Protein AF-0000000078822255 (afdb_homodimer)

Organism: Methylobacillus flagellatus (strain ATCC 51484 / DSM 6875 / VKM B-1610 / KT) (NCBI:txid265072)

Secondary structure (DSSP, 8-state):
---EEEEEEEEEE-PPPPEE-TT--EEEEEEEEEEEEEEETTEEEEEEEEEEEEEETHHHHHHTTSPTT-EEEEEEEEEESSTT---EEEEEEEEEE--/---EEEEEEEEEE-PPPPEE-TT--EEEEEEEEEEEEEEETTEEEEEEEEEEEEEETHHHHHHTTSPTT-EEEEEEEEEEEETTEEEEEEEEEEEEE--

pLDDT: mean 95.63, std 6.07, range [54.19, 98.81]

Solvent-accessible surface area (backbone atoms only — not comparable to full-atom values): 10411 Å² total; per-residue (Å²): 132,75,46,52,40,36,37,37,34,27,31,34,35,72,69,49,75,80,44,61,46,99,89,64,44,35,36,25,39,31,31,34,42,27,69,40,78,43,79,54,72,89,36,82,38,84,37,48,35,66,43,42,30,35,24,43,34,73,52,14,58,54,53,72,71,54,59,74,69,38,41,32,39,36,32,27,32,72,24,36,68,39,96,90,39,78,47,66,26,37,40,50,75,42,79,39,80,56,131,133,73,45,53,39,36,36,38,36,27,30,35,34,73,71,50,76,79,43,60,46,98,90,64,45,36,37,24,41,30,31,34,43,29,70,40,78,44,78,55,73,89,36,83,38,86,37,50,35,66,43,42,31,35,23,41,33,72,54,15,59,55,53,73,72,54,59,73,68,39,42,32,38,35,31,27,30,73,24,36,68,40,96,91,40,80,46,66,28,36,39,50,74,42,77,40,80,54,130

InterPro domains:
  IPR000424 Primosome PriB/single-strand DNA-binding [PS50935] (3-99)
  IPR012340 Nucleic acid-binding, OB-fold [G3DSA:2.40.50.140] (3-99)
  IPR012340 Nucleic acid-binding, OB-fold [SSF50249] (2-97)
  IPR023646 Primosomal replication protein PriB [MF_00720] (3-98)
  IPR023646 Primosomal replication protein PriB [PF22657] (4-93)
  IPR023646 Primosomal replication protein PriB [PIRSF003135] (3-98)
  IPR023646 Primosomal replication protein PriB [TIGR04418] (4-98)

Sequence (198 aa):
MSLNRLELDGEFTQLAELRYTPAGIPVSSFVLKHVSEQVEAGMKRKVECDVSSMAMGPLALEAQNISEGSSVKVTGFLAKRSLKSSQLVLHIQTLERIIMSLNRLELDGEFTQLAELRYTPAGIPVSSFVLKHVSEQVEAGMKRKVECDVSSMAMGPLALEAQNISEGSSVKVTGFLAKRSLKSSQLVLHIQTLERII

Structure (mmCIF, N/CA/C/O backbone):
data_AF-0000000078822255-model_v1
#
loop_
_entity.id
_entity.type
_entity.pdbx_description
1 polymer 'Replication restart protein PriB'
#
loop_
_atom_site.group_PDB
_atom_site.id
_atom_site.type_symbol
_atom_site.label_atom_id
_atom_site.label_alt_id
_atom_site.label_comp_id
_atom_site.label_asym_id
_atom_site.label_entity_id
_atom_site.label_seq_id
_atom_site.pdbx_PDB_ins_code
_atom_site.Cartn_x
_atom_site.Cartn_y
_atom_site.Cartn_z
_atom_site.occupancy
_atom_site.B_iso_or_equiv
_atom_site.auth_seq_id
_atom_site.auth_comp_id
_atom_site.auth_asym_id
_atom_site.auth_atom_id
_atom_site.pdbx_PDB_model_num
ATOM 1 N N . MET A 1 1 ? -14.359 3.508 -11.711 1 54.19 1 MET A N 1
ATOM 2 C CA . MET A 1 1 ? -13.695 2.373 -11.07 1 54.19 1 MET A CA 1
ATOM 3 C C . MET A 1 1 ? -12.844 2.834 -9.891 1 54.19 1 MET A C 1
ATOM 5 O O . MET A 1 1 ? -12.18 3.867 -9.969 1 54.19 1 MET A O 1
ATOM 9 N N . SER A 1 2 ? -13.055 2.244 -8.531 1 83.62 2 SER A N 1
ATOM 10 C CA . SER A 1 2 ? -12.422 2.732 -7.312 1 83.62 2 SER A CA 1
ATOM 11 C C . SER A 1 2 ? -10.914 2.514 -7.348 1 83.62 2 SER A C 1
ATOM 13 O O . SER A 1 2 ? -10.445 1.442 -7.742 1 83.62 2 SER A O 1
ATOM 15 N N . LEU A 1 3 ? -10.117 3.574 -7.262 1 95.56 3 LEU A N 1
ATOM 16 C CA . LEU A 1 3 ? -8.664 3.572 -7.395 1 95.56 3 LEU A CA 1
ATOM 17 C C . LEU A 1 3 ? -8.016 2.805 -6.246 1 95.56 3 LEU A C 1
ATOM 19 O O . LEU A 1 3 ? -8.312 3.059 -5.078 1 95.56 3 LEU A O 1
ATOM 23 N N . ASN A 1 4 ? -7.277 1.811 -6.594 1 98.62 4 ASN A N 1
ATOM 24 C CA . ASN A 1 4 ? -6.387 1.018 -5.75 1 98.62 4 ASN A CA 1
ATOM 25 C C . ASN A 1 4 ? -5.234 0.426 -6.551 1 98.62 4 ASN A C 1
ATOM 27 O O . ASN A 1 4 ? -5.348 -0.676 -7.094 1 98.62 4 ASN A O 1
ATOM 31 N N . ARG A 1 5 ? -4.137 1.165 -6.605 1 98.56 5 ARG A N 1
ATOM 32 C CA . ARG A 1 5 ? -3.027 0.748 -7.453 1 98.56 5 ARG A CA 1
ATOM 33 C C . ARG A 1 5 ? -1.688 1.11 -6.82 1 98.56 5 ARG A C 1
ATOM 35 O O . ARG A 1 5 ? -1.403 2.287 -6.586 1 98.56 5 ARG A O 1
ATOM 42 N N . LEU A 1 6 ? -0.963 0.086 -6.539 1 98.81 6 LEU A N 1
ATOM 43 C CA . LEU A 1 6 ? 0.392 0.276 -6.031 1 98.81 6 LEU A CA 1
ATOM 44 C C . LEU A 1 6 ? 1.425 -0.118 -7.082 1 98.81 6 LEU A C 1
ATOM 46 O O . LEU A 1 6 ? 1.332 -1.193 -7.68 1 98.81 6 LEU A O 1
ATOM 50 N N . GLU A 1 7 ? 2.281 0.709 -7.402 1 98.75 7 GLU A N 1
ATOM 51 C CA . GLU A 1 7 ? 3.494 0.45 -8.172 1 98.75 7 GLU A CA 1
ATOM 52 C C . GLU A 1 7 ? 4.73 0.475 -7.273 1 98.75 7 GLU A C 1
ATOM 54 O O . GLU A 1 7 ? 5.008 1.482 -6.617 1 98.75 7 GLU A O 1
ATOM 59 N N . LEU A 1 8 ? 5.52 -0.578 -7.277 1 98.69 8 LEU A N 1
ATOM 60 C CA . LEU A 1 8 ? 6.578 -0.719 -6.281 1 98.69 8 LEU A CA 1
ATOM 61 C C . LEU A 1 8 ? 7.777 -1.455 -6.867 1 98.69 8 LEU A C 1
ATOM 63 O O . LEU A 1 8 ? 7.617 -2.449 -7.578 1 98.69 8 LEU A O 1
ATOM 67 N N . ASP A 1 9 ? 8.836 -0.962 -6.621 1 98.19 9 ASP A N 1
ATOM 68 C CA . ASP A 1 9 ? 10.062 -1.714 -6.859 1 98.19 9 ASP A CA 1
ATOM 69 C C . ASP A 1 9 ? 10.648 -2.24 -5.547 1 98.19 9 ASP A C 1
ATOM 71 O O . ASP A 1 9 ? 10.453 -1.638 -4.488 1 98.19 9 ASP A O 1
ATOM 75 N N . GLY A 1 10 ? 11.32 -3.355 -5.629 1 97.94 10 GLY A N 1
ATOM 76 C CA . GLY A 1 10 ? 11.93 -3.885 -4.422 1 97.94 10 GLY A CA 1
ATOM 77 C C . GLY A 1 10 ? 12.688 -5.18 -4.652 1 97.94 10 GLY A C 1
ATOM 78 O O . GLY A 1 10 ? 12.789 -5.648 -5.785 1 97.94 10 GLY A O 1
ATOM 79 N N . GLU A 1 11 ? 13.297 -5.637 -3.6 1 98.38 11 GLU A N 1
ATOM 80 C CA . GLU A 1 11 ? 13.992 -6.922 -3.594 1 98.38 11 GLU A CA 1
ATOM 81 C C . GLU A 1 11 ? 13.039 -8.062 -3.25 1 98.38 11 GLU A C 1
ATOM 83 O O . GLU A 1 11 ? 12.305 -7.992 -2.262 1 98.38 11 GLU A O 1
ATOM 88 N N . PHE A 1 12 ? 13.102 -8.992 -4.129 1 98.62 12 PHE A N 1
ATOM 89 C CA . PHE A 1 12 ? 12.273 -10.188 -3.98 1 98.62 12 PHE A CA 1
ATOM 90 C C . PHE A 1 12 ? 12.836 -11.102 -2.906 1 98.62 12 PHE A C 1
ATOM 92 O O . PHE A 1 12 ? 13.945 -11.641 -3.055 1 98.62 12 PHE A O 1
ATOM 99 N N . THR A 1 13 ? 12 -11.336 -1.792 1 98.81 13 THR A N 1
ATOM 100 C CA . THR A 1 13 ? 12.555 -12.117 -0.689 1 98.81 13 THR A CA 1
ATOM 101 C C . THR A 1 13 ? 11.484 -12.992 -0.055 1 98.81 13 THR A C 1
ATOM 103 O O . THR A 1 13 ? 10.289 -12.797 -0.292 1 98.81 13 THR A O 1
ATOM 106 N N . GLN A 1 14 ? 11.906 -14.055 0.692 1 98.69 14 GLN A N 1
ATOM 107 C CA . GLN A 1 14 ? 11.047 -14.898 1.523 1 98.69 14 GLN A CA 1
ATOM 108 C C . GLN A 1 14 ? 9.945 -15.555 0.693 1 98.69 14 GLN A C 1
ATOM 110 O O . GLN A 1 14 ? 8.773 -15.516 1.066 1 98.69 14 GLN A O 1
ATOM 115 N N . LEU A 1 15 ? 10.391 -16.047 -0.351 1 9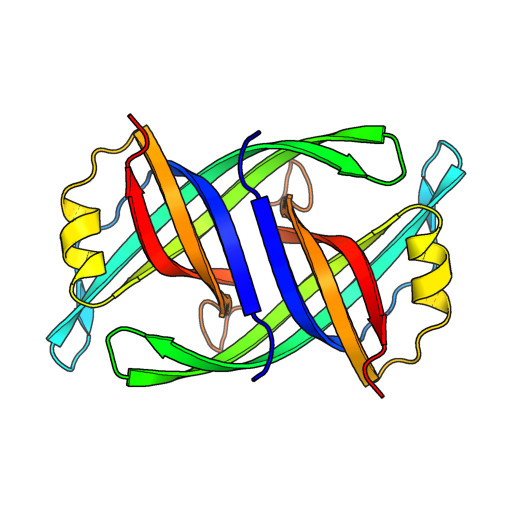8.75 15 LEU A N 1
ATOM 116 C CA . LEU A 1 15 ? 9.438 -16.781 -1.19 1 98.75 15 LEU A CA 1
ATOM 117 C C . LEU A 1 15 ? 8.938 -18.031 -0.483 1 98.75 15 LEU A C 1
ATOM 119 O O . LEU A 1 15 ? 9.734 -18.875 -0.061 1 98.75 15 LEU A O 1
ATOM 123 N N . ALA A 1 16 ? 7.641 -18.125 -0.31 1 98.5 16 ALA A N 1
ATOM 124 C CA . ALA A 1 16 ? 7.031 -19.312 0.293 1 98.5 16 ALA A CA 1
ATOM 125 C C . ALA A 1 16 ? 6.859 -20.422 -0.736 1 98.5 16 ALA A C 1
ATOM 127 O O . ALA A 1 16 ? 6.961 -20.188 -1.941 1 98.5 16 ALA A O 1
ATOM 128 N N . GLU A 1 17 ? 6.609 -21.609 -0.238 1 97.94 17 GLU A N 1
ATOM 129 C CA . GLU A 1 17 ? 6.281 -22.703 -1.131 1 97.94 17 GLU A CA 1
ATOM 130 C C . GLU A 1 17 ? 4.973 -22.453 -1.873 1 97.94 17 GLU A C 1
ATOM 132 O O . GLU A 1 17 ? 4.027 -21.906 -1.3 1 97.94 17 GLU A O 1
ATOM 137 N N . LEU A 1 18 ? 5.031 -22.875 -3.162 1 98.38 18 LEU A N 1
ATOM 138 C CA . LEU A 1 18 ? 3.816 -22.766 -3.967 1 98.38 18 LEU A CA 1
ATOM 139 C C . LEU A 1 18 ? 2.668 -23.547 -3.32 1 98.38 18 LEU A C 1
ATOM 141 O O . LEU A 1 18 ? 2.857 -24.656 -2.842 1 98.38 18 LEU A O 1
ATOM 145 N N . ARG A 1 19 ? 1.528 -22.953 -3.289 1 98.31 19 ARG A N 1
ATOM 146 C CA . ARG A 1 19 ? 0.322 -23.625 -2.822 1 98.31 19 ARG A CA 1
ATOM 147 C C . ARG A 1 19 ? -0.813 -23.484 -3.83 1 98.31 19 ARG A C 1
ATOM 149 O O . ARG A 1 19 ? -0.664 -22.797 -4.844 1 98.31 19 ARG A O 1
ATOM 156 N N . TYR A 1 20 ? -1.934 -24.156 -3.531 1 97.94 20 TYR A N 1
ATOM 157 C CA . TYR A 1 20 ? -3.09 -24.094 -4.418 1 97.94 20 TYR A CA 1
ATOM 158 C C . TYR A 1 20 ? -4.375 -23.891 -3.627 1 97.94 20 TYR A C 1
ATOM 160 O O . TYR A 1 20 ? -4.531 -24.422 -2.527 1 97.94 20 TYR A O 1
ATOM 168 N N . THR A 1 21 ? -5.188 -23.016 -4.195 1 95.94 21 THR A N 1
ATOM 169 C CA . THR A 1 21 ? -6.512 -22.906 -3.592 1 95.94 21 THR A CA 1
ATOM 170 C C . THR A 1 21 ? -7.293 -24.203 -3.771 1 95.94 21 THR A C 1
ATOM 172 O O . THR A 1 21 ? -6.906 -25.062 -4.574 1 95.94 21 THR A O 1
ATOM 175 N N . PRO A 1 22 ? -8.391 -24.344 -2.957 1 96 22 PRO A N 1
ATOM 176 C CA . PRO A 1 22 ? -9.219 -25.531 -3.152 1 96 22 PRO A CA 1
ATOM 177 C C . PRO A 1 22 ? -9.664 -25.703 -4.602 1 96 22 PRO A C 1
ATOM 179 O O . PRO A 1 22 ? -9.852 -26.844 -5.062 1 96 22 PRO A O 1
ATOM 182 N N . ALA A 1 23 ? -9.812 -24.625 -5.367 1 95 23 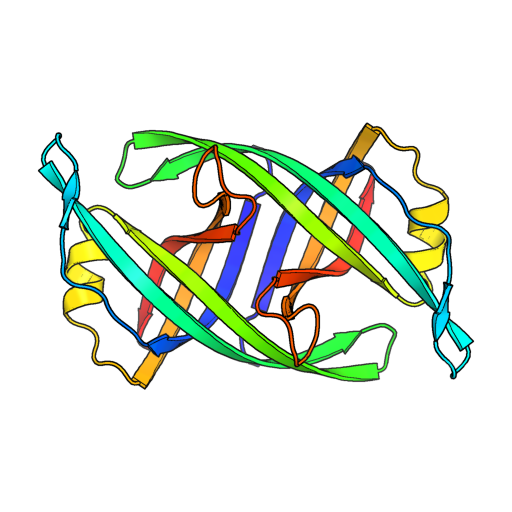ALA A N 1
ATOM 183 C CA . ALA A 1 23 ? -10.25 -24.641 -6.762 1 95 23 ALA A CA 1
ATOM 184 C C . ALA A 1 23 ? -9.086 -24.938 -7.699 1 95 23 ALA A C 1
ATOM 186 O O . ALA A 1 23 ? -9.242 -24.922 -8.922 1 95 23 ALA A O 1
ATOM 187 N N . GLY A 1 24 ? -7.848 -25.078 -7.121 1 96.38 24 GLY A N 1
ATOM 188 C CA . GLY A 1 24 ? -6.695 -25.469 -7.914 1 96.38 24 GLY A CA 1
ATOM 189 C C . GLY A 1 24 ? -5.902 -24.297 -8.438 1 96.38 24 GLY A C 1
ATOM 190 O O . GLY A 1 24 ? -5.078 -24.438 -9.344 1 96.38 24 GLY A O 1
ATOM 191 N N . ILE A 1 25 ? -6.211 -23.125 -8.047 1 96.81 25 ILE A N 1
ATOM 192 C CA . ILE A 1 25 ? -5.5 -21.938 -8.5 1 96.81 25 ILE A CA 1
ATOM 193 C C . ILE A 1 25 ? -4.184 -21.797 -7.734 1 96.81 25 ILE A C 1
ATOM 195 O O . ILE A 1 25 ? -4.172 -21.797 -6.504 1 96.81 25 ILE A O 1
ATOM 199 N N . PRO A 1 26 ? -3.066 -21.703 -8.43 1 98.38 26 PRO A N 1
ATOM 200 C CA . PRO A 1 26 ? -1.794 -21.531 -7.723 1 98.38 26 PRO A CA 1
ATOM 201 C C . PRO A 1 26 ? -1.681 -20.188 -7.016 1 98.38 26 PRO A C 1
ATOM 203 O O . PRO A 1 26 ? -2.16 -19.172 -7.535 1 98.38 26 PRO A O 1
ATOM 206 N N . VAL A 1 27 ? -1.031 -20.203 -5.871 1 98.44 27 VAL A N 1
ATOM 207 C CA . VAL A 1 27 ? -0.792 -19 -5.074 1 98.44 27 VAL A CA 1
ATOM 208 C C . VAL A 1 27 ? 0.649 -19 -4.566 1 98.44 27 VAL A C 1
ATOM 210 O O . VAL A 1 27 ? 1.124 -19.984 -4.02 1 98.44 27 VAL A O 1
ATOM 213 N N . SER A 1 28 ? 1.351 -17.938 -4.766 1 98.62 28 SER A N 1
ATOM 214 C CA . SER A 1 28 ? 2.689 -17.719 -4.227 1 98.62 28 SER A CA 1
ATOM 215 C C . SER A 1 28 ? 2.742 -16.469 -3.361 1 98.62 28 SER A C 1
ATOM 217 O O . SER A 1 28 ? 2.24 -15.406 -3.754 1 98.62 28 SER A O 1
ATOM 219 N N . SER A 1 29 ? 3.342 -16.531 -2.201 1 98.62 29 SER A N 1
ATOM 220 C CA . SER A 1 29 ? 3.52 -15.398 -1.306 1 98.62 29 SER A CA 1
ATOM 221 C C . SER A 1 29 ? 4.996 -15.078 -1.108 1 98.62 29 SER A C 1
ATOM 223 O O . SER A 1 29 ? 5.84 -15.977 -1.099 1 98.62 29 SER A O 1
ATOM 225 N N . PHE A 1 30 ? 5.305 -13.875 -0.939 1 98.81 30 PHE A N 1
ATOM 226 C CA . PHE A 1 30 ? 6.668 -13.391 -0.741 1 98.81 30 PHE A CA 1
ATOM 227 C C . PHE A 1 30 ? 6.668 -11.992 -0.142 1 98.81 30 PHE A C 1
ATOM 229 O O . PHE A 1 30 ? 5.605 -11.43 0.13 1 98.81 30 PHE A O 1
ATOM 236 N N . VAL A 1 31 ? 7.828 -11.484 0.144 1 98.62 31 VAL A N 1
ATOM 237 C CA . VAL A 1 31 ? 7.977 -10.141 0.693 1 98.62 31 VAL A CA 1
ATOM 238 C C . VAL A 1 31 ? 8.82 -9.281 -0.252 1 98.62 31 VAL A C 1
ATOM 240 O O . VAL A 1 31 ? 9.828 -9.742 -0.783 1 98.62 31 VAL A O 1
ATOM 243 N N . LEU A 1 32 ? 8.344 -8.141 -0.527 1 98.44 32 LEU A N 1
ATOM 244 C CA . LEU A 1 32 ? 9.133 -7.16 -1.256 1 98.44 32 LEU A CA 1
ATOM 245 C C . LEU A 1 32 ? 9.789 -6.168 -0.297 1 98.44 32 LEU A C 1
ATOM 247 O O . LEU A 1 32 ? 9.094 -5.43 0.408 1 98.44 32 LEU A O 1
ATOM 251 N N . LYS A 1 33 ? 11.086 -6.184 -0.258 1 97.88 33 LYS A N 1
ATOM 252 C CA . LYS A 1 33 ? 11.844 -5.195 0.51 1 97.88 33 LYS A CA 1
ATOM 253 C C . LYS A 1 33 ? 12.133 -3.955 -0.328 1 97.88 33 LYS A C 1
ATOM 255 O O . LYS A 1 33 ? 12.773 -4.043 -1.376 1 97.88 33 LYS A O 1
ATOM 260 N N . HIS A 1 34 ? 11.68 -2.873 0.15 1 97.88 34 HIS A N 1
ATOM 261 C CA . HIS A 1 34 ? 11.797 -1.637 -0.616 1 97.88 34 HIS A CA 1
ATOM 262 C C . HIS A 1 34 ? 12.602 -0.591 0.144 1 97.88 34 HIS A C 1
ATOM 264 O O . HIS A 1 34 ? 12.43 -0.424 1.354 1 97.88 34 HIS A O 1
ATOM 270 N N . VAL A 1 35 ? 13.477 0.029 -0.567 1 96.5 35 VAL A N 1
ATOM 271 C CA . VAL A 1 35 ? 14.227 1.173 -0.057 1 96.5 35 VAL A CA 1
ATOM 272 C C . VAL A 1 35 ? 14.25 2.283 -1.105 1 96.5 35 VAL A C 1
ATOM 274 O O . VAL A 1 35 ? 14.508 2.025 -2.285 1 96.5 35 VAL A O 1
ATOM 277 N N . SER A 1 36 ? 13.93 3.453 -0.692 1 96.88 36 SER A N 1
ATOM 278 C CA . SER A 1 36 ? 13.984 4.59 -1.606 1 96.88 36 SER A CA 1
ATOM 279 C C . SER A 1 36 ? 14.102 5.906 -0.847 1 96.88 36 SER A C 1
ATOM 281 O O . SER A 1 36 ? 14.125 5.918 0.386 1 96.88 36 SER A O 1
ATOM 283 N N . GLU A 1 37 ? 14.344 6.93 -1.589 1 95.88 37 GLU A N 1
ATOM 284 C CA . GLU A 1 37 ? 14.219 8.297 -1.089 1 95.88 37 GLU A CA 1
ATOM 285 C C . GLU A 1 37 ? 12.984 8.984 -1.655 1 95.88 37 GLU A C 1
ATOM 287 O O . GLU A 1 37 ? 12.758 8.969 -2.867 1 95.88 37 GLU A O 1
ATOM 292 N N . GLN A 1 38 ? 12.203 9.492 -0.702 1 95.88 38 GLN A N 1
ATOM 293 C CA . GLN A 1 38 ? 10.984 10.188 -1.087 1 95.88 38 GLN A CA 1
ATOM 294 C C . GLN A 1 38 ? 11 11.641 -0.606 1 95.88 38 GLN A C 1
ATOM 296 O O . GLN A 1 38 ? 11.797 12 0.258 1 95.88 38 GLN A O 1
ATOM 301 N N . VAL A 1 39 ? 10.164 12.43 -1.279 1 93.5 39 VAL A N 1
ATOM 302 C CA . VAL A 1 39 ? 9.984 13.805 -0.831 1 93.5 39 VAL A CA 1
ATOM 303 C C . VAL A 1 39 ? 8.656 13.938 -0.091 1 93.5 39 VAL A C 1
ATOM 305 O O . VAL A 1 39 ? 7.617 13.5 -0.585 1 93.5 39 VAL A O 1
ATOM 308 N N . GLU A 1 40 ? 8.75 14.484 1.124 1 92.56 40 GLU A N 1
ATOM 309 C CA . GLU A 1 40 ? 7.582 14.727 1.96 1 92.56 40 GLU A CA 1
ATOM 310 C C . GLU A 1 40 ? 7.676 16.078 2.66 1 92.56 40 GLU A C 1
ATOM 312 O O . GLU A 1 40 ? 8.672 16.375 3.322 1 92.56 40 GLU A O 1
ATOM 317 N N . ALA A 1 41 ? 6.703 16.891 2.441 1 92.06 41 ALA A N 1
ATOM 318 C CA . ALA A 1 41 ? 6.676 18.234 3.008 1 92.06 41 ALA A CA 1
ATOM 319 C C . ALA A 1 41 ? 7.953 19 2.674 1 92.06 41 ALA A C 1
ATOM 321 O O . ALA A 1 41 ? 8.539 19.656 3.541 1 92.06 41 ALA A O 1
ATOM 322 N N . GLY A 1 42 ? 8.43 18.766 1.475 1 90.38 42 GLY A N 1
ATOM 323 C CA . GLY A 1 42 ? 9.57 19.516 0.964 1 90.38 42 GLY A CA 1
ATOM 324 C C . GLY A 1 42 ? 10.898 18.953 1.418 1 90.38 42 GLY A C 1
ATOM 325 O O . GLY A 1 42 ? 11.953 19.484 1.062 1 90.38 42 GLY A O 1
ATOM 326 N N . MET A 1 43 ? 10.938 17.891 2.158 1 91.38 43 MET A N 1
ATOM 327 C CA . MET A 1 43 ? 12.172 17.312 2.678 1 91.38 43 MET A CA 1
ATOM 328 C C . MET A 1 43 ? 12.375 15.891 2.15 1 91.38 43 MET A C 1
ATOM 330 O O . MET A 1 43 ? 11.406 15.172 1.915 1 91.38 43 MET A O 1
ATOM 334 N N . LYS A 1 44 ? 13.617 15.602 2.059 1 93.69 44 LYS A N 1
ATOM 335 C CA . LYS A 1 44 ? 13.945 14.234 1.665 1 93.69 44 LYS A CA 1
ATOM 336 C C . LYS A 1 44 ? 13.805 13.273 2.844 1 93.69 44 LYS A C 1
ATOM 338 O O . LYS A 1 44 ? 14.18 13.602 3.969 1 93.69 44 LYS A O 1
ATOM 343 N N . ARG A 1 45 ? 13.297 12.109 2.514 1 91.5 45 ARG A N 1
ATOM 344 C CA . ARG A 1 45 ? 13.078 11.086 3.529 1 91.5 45 ARG A CA 1
ATOM 345 C C . ARG A 1 45 ? 13.539 9.719 3.029 1 91.5 45 ARG A C 1
ATOM 347 O O . ARG A 1 45 ? 13.156 9.289 1.938 1 91.5 45 ARG A O 1
ATOM 354 N N . LYS A 1 46 ? 14.344 9.117 3.82 1 94.25 46 LYS A N 1
ATOM 355 C CA . LYS A 1 46 ? 14.664 7.727 3.52 1 94.25 46 LYS A CA 1
ATOM 356 C C . LYS A 1 46 ? 13.508 6.805 3.9 1 94.25 46 LYS A C 1
ATOM 358 O O . LYS A 1 46 ? 13.023 6.848 5.031 1 94.25 46 LYS A O 1
ATOM 363 N N . VAL A 1 47 ? 13.07 6.039 2.932 1 95.38 47 VAL A N 1
ATOM 364 C CA . VAL A 1 47 ? 11.914 5.164 3.117 1 95.38 47 VAL A CA 1
ATOM 365 C C . VAL A 1 47 ? 12.352 3.703 3.01 1 95.38 47 VAL A C 1
ATOM 367 O O . VAL A 1 47 ? 13.117 3.344 2.113 1 95.38 47 VAL A O 1
ATOM 370 N N . GLU A 1 48 ? 11.891 2.941 3.928 1 95.25 48 GLU A N 1
ATOM 371 C CA . GLU A 1 48 ? 12.07 1.491 3.906 1 95.25 48 GLU A CA 1
ATOM 37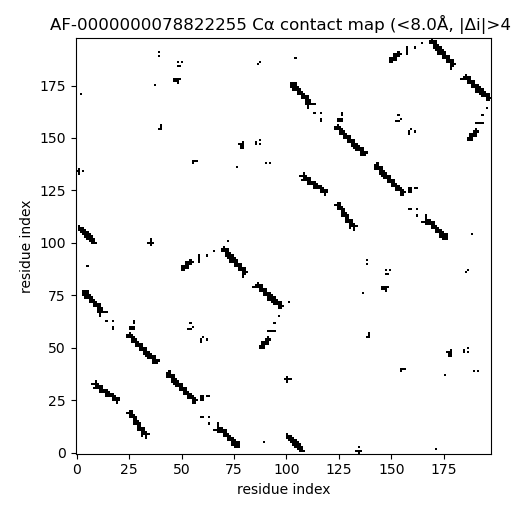2 C C . GLU A 1 48 ? 10.797 0.776 4.348 1 95.25 48 GLU A C 1
ATOM 374 O O . GLU A 1 48 ? 10.109 1.226 5.273 1 95.25 48 GLU A O 1
ATOM 379 N N . CYS A 1 49 ? 10.516 -0.251 3.641 1 96.81 49 CYS A N 1
ATOM 380 C CA . CYS A 1 49 ? 9.398 -1.061 4.117 1 96.81 49 CYS A CA 1
ATOM 381 C C . CYS A 1 49 ? 9.453 -2.465 3.525 1 96.81 49 CYS A C 1
ATOM 383 O O . CYS A 1 49 ? 10.094 -2.686 2.496 1 96.81 49 CYS A O 1
ATOM 385 N N . ASP A 1 50 ? 8.914 -3.363 4.215 1 97.31 50 ASP A N 1
ATOM 386 C CA . ASP A 1 50 ? 8.633 -4.727 3.775 1 97.31 50 ASP A CA 1
ATOM 387 C C . ASP A 1 50 ? 7.152 -4.895 3.432 1 97.31 50 ASP A C 1
ATOM 389 O O . ASP A 1 50 ? 6.285 -4.727 4.293 1 97.31 50 ASP A O 1
ATOM 393 N N . VAL A 1 51 ? 6.883 -5.207 2.207 1 98.19 51 VAL A N 1
ATOM 394 C CA . VAL A 1 51 ? 5.496 -5.32 1.768 1 98.19 51 VAL A CA 1
ATOM 395 C C . VAL A 1 51 ? 5.156 -6.789 1.506 1 98.19 51 VAL A C 1
ATOM 397 O O . VAL A 1 51 ? 5.645 -7.379 0.54 1 98.19 51 VAL A O 1
ATOM 400 N N . SER A 1 52 ? 4.328 -7.336 2.371 1 98.25 52 SER A N 1
ATOM 401 C CA . SER A 1 52 ? 3.814 -8.672 2.102 1 98.25 52 SER A CA 1
ATOM 402 C C . SER A 1 52 ? 3.049 -8.719 0.785 1 98.25 52 SER A C 1
ATOM 404 O O . SER A 1 52 ? 2.168 -7.891 0.544 1 98.25 52 SER A O 1
ATOM 406 N N . SER A 1 53 ? 3.379 -9.719 -0.026 1 98.62 53 SER A N 1
ATOM 407 C CA . SER A 1 53 ? 2.828 -9.758 -1.377 1 98.62 53 SER A CA 1
ATOM 408 C C . SER A 1 53 ? 2.385 -11.172 -1.749 1 98.62 53 SER A C 1
ATOM 410 O O . SER A 1 53 ? 2.871 -12.148 -1.182 1 98.62 53 SER A O 1
ATOM 412 N N . MET A 1 54 ? 1.453 -11.164 -2.68 1 98.44 54 MET A N 1
ATOM 413 C CA . MET A 1 54 ? 1.008 -12.461 -3.176 1 98.44 54 MET A CA 1
ATOM 414 C C . MET A 1 54 ? 0.654 -12.391 -4.656 1 98.44 54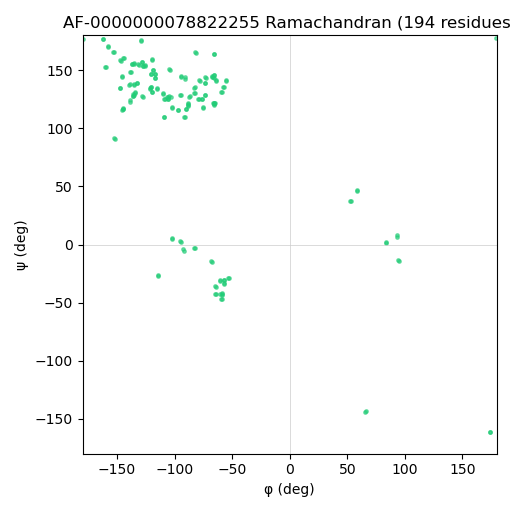 MET A C 1
ATOM 416 O O . MET A 1 54 ? 0.158 -11.359 -5.129 1 98.44 54 MET A O 1
ATOM 420 N N . ALA A 1 55 ? 0.934 -13.445 -5.352 1 98.5 55 ALA A N 1
ATOM 421 C CA . ALA A 1 55 ? 0.561 -13.633 -6.75 1 98.5 55 ALA A CA 1
ATOM 422 C C . ALA A 1 55 ? -0.316 -14.867 -6.922 1 98.5 55 ALA A C 1
ATOM 424 O O . ALA A 1 55 ? -0.131 -15.867 -6.23 1 98.5 55 ALA A O 1
ATOM 425 N N . MET A 1 56 ? -1.205 -14.797 -7.848 1 98.19 56 MET A N 1
ATOM 426 C CA . MET A 1 56 ? -2.107 -15.914 -8.125 1 98.19 56 MET A CA 1
ATOM 427 C C . MET A 1 56 ? -2.094 -16.266 -9.602 1 98.19 56 MET A C 1
ATOM 429 O O . MET A 1 56 ? -1.725 -15.445 -10.445 1 98.19 56 MET A O 1
ATOM 433 N N . GLY A 1 57 ? -2.488 -17.516 -9.852 1 97.56 57 GLY A N 1
ATOM 434 C CA . GLY A 1 57 ? -2.547 -17.953 -11.242 1 97.56 57 GLY A CA 1
ATOM 435 C C . GLY A 1 57 ? -1.183 -18.016 -11.906 1 97.56 57 GLY A C 1
ATOM 436 O O . GLY A 1 57 ? -0.206 -18.438 -11.289 1 97.56 57 GLY A O 1
ATOM 437 N N . PRO A 1 58 ? -1.122 -17.672 -13.117 1 96.88 58 PRO A N 1
ATOM 438 C CA . PRO A 1 58 ? 0.14 -17.75 -13.859 1 96.88 58 PRO A CA 1
ATOM 439 C C . PRO A 1 58 ? 1.253 -16.938 -13.211 1 96.88 58 PRO A C 1
ATOM 441 O O . PRO A 1 58 ? 2.422 -17.312 -13.266 1 96.88 58 PRO A O 1
ATOM 444 N N . LEU A 1 59 ? 0.939 -15.875 -12.625 1 97.94 59 LEU A N 1
ATOM 445 C CA . LEU A 1 59 ? 1.93 -15.031 -11.969 1 97.94 59 LEU A CA 1
ATOM 446 C C . LEU A 1 59 ? 2.58 -15.758 -10.797 1 97.94 59 LEU A C 1
ATOM 448 O O . LEU A 1 59 ? 3.758 -15.539 -10.5 1 97.94 59 LEU A O 1
ATOM 452 N N . ALA A 1 60 ? 1.773 -16.531 -10.117 1 98.62 60 ALA A N 1
ATOM 453 C CA . ALA A 1 60 ? 2.312 -17.312 -9.008 1 98.62 60 ALA A CA 1
ATOM 454 C C . ALA A 1 60 ? 3.414 -18.25 -9.477 1 98.62 60 ALA A C 1
ATOM 456 O O . ALA A 1 60 ? 4.441 -18.406 -8.805 1 98.62 60 ALA A O 1
ATOM 457 N N . LEU A 1 61 ? 3.127 -18.859 -10.578 1 98.12 61 LEU A N 1
ATOM 458 C CA . LEU A 1 61 ? 4.117 -19.766 -11.148 1 98.12 61 LEU A CA 1
ATOM 459 C C . LEU A 1 61 ? 5.371 -19.016 -11.57 1 98.12 61 LEU A C 1
ATOM 461 O O . LEU A 1 61 ? 6.492 -19.469 -11.344 1 98.12 61 LEU A O 1
ATOM 465 N N . GLU A 1 62 ? 5.164 -17.891 -12.172 1 98 62 GLU A N 1
ATOM 466 C CA . GLU A 1 62 ? 6.285 -17.047 -12.562 1 98 62 GLU A CA 1
ATOM 467 C C . GLU A 1 62 ? 7.129 -16.656 -11.352 1 98 62 GLU A C 1
ATOM 469 O O . GLU A 1 62 ? 8.359 -16.656 -11.422 1 98 62 GLU A O 1
ATOM 474 N N . ALA A 1 63 ? 6.504 -16.312 -10.258 1 98.62 63 ALA A N 1
ATOM 475 C CA . ALA A 1 63 ? 7.203 -15.891 -9.047 1 98.62 63 ALA A CA 1
ATOM 476 C C . ALA A 1 63 ? 8.117 -17 -8.531 1 98.62 63 ALA A C 1
ATOM 478 O O . ALA A 1 63 ? 9.195 -16.734 -7.992 1 98.62 63 ALA A O 1
ATOM 479 N N . GLN A 1 64 ? 7.715 -18.25 -8.773 1 98.56 64 GLN A N 1
ATOM 480 C CA . GLN A 1 64 ? 8.477 -19.391 -8.266 1 98.56 64 GLN A CA 1
ATOM 481 C C . GLN A 1 64 ? 9.828 -19.5 -8.969 1 98.56 64 GLN A C 1
ATOM 483 O O . GLN A 1 64 ? 10.734 -20.188 -8.484 1 98.56 64 GLN A O 1
ATOM 488 N N . ASN A 1 65 ? 9.914 -18.797 -10.016 1 97.69 65 ASN A N 1
ATOM 489 C CA . ASN A 1 65 ? 11.141 -18.891 -10.797 1 97.69 65 ASN A CA 1
ATOM 490 C C . ASN A 1 65 ? 12.055 -17.688 -10.562 1 97.69 65 ASN A C 1
ATOM 492 O O . ASN A 1 65 ? 13.055 -17.516 -11.258 1 97.69 65 ASN A O 1
ATOM 496 N N . ILE A 1 66 ? 11.68 -16.859 -9.688 1 97.88 66 ILE A N 1
ATOM 497 C CA . ILE A 1 66 ? 12.5 -15.688 -9.383 1 97.88 66 ILE A CA 1
ATOM 498 C C . ILE A 1 66 ? 13.406 -15.992 -8.188 1 97.88 66 ILE A C 1
ATOM 500 O O . ILE A 1 66 ? 12.93 -16.438 -7.141 1 97.88 66 ILE A O 1
ATOM 504 N N . SER A 1 67 ? 14.602 -15.742 -8.352 1 97.56 67 SER A N 1
ATOM 505 C CA . SER A 1 67 ? 15.547 -15.984 -7.27 1 97.56 67 SER A CA 1
ATOM 506 C C . SER A 1 67 ? 15.406 -14.938 -6.168 1 97.56 67 SER A C 1
ATOM 508 O O . SER A 1 67 ? 15.266 -13.75 -6.449 1 97.56 67 SER A O 1
ATOM 510 N N . GLU A 1 68 ? 15.484 -15.398 -4.91 1 97.75 68 GLU A N 1
ATOM 511 C CA . GLU A 1 68 ? 15.539 -14.445 -3.807 1 97.75 68 GLU A CA 1
ATOM 512 C C . GLU A 1 68 ? 16.688 -13.453 -3.988 1 97.75 68 GLU A C 1
ATOM 514 O O . GLU A 1 68 ? 17.766 -13.828 -4.434 1 97.75 68 GLU A O 1
ATOM 519 N N . GLY A 1 69 ? 16.344 -12.25 -3.623 1 97.75 69 GLY A N 1
ATOM 520 C CA . GLY A 1 69 ? 17.375 -11.234 -3.77 1 97.75 69 GLY A CA 1
ATOM 521 C C . GLY A 1 69 ? 17.281 -10.477 -5.082 1 97.75 69 GLY A C 1
ATOM 522 O O . GLY A 1 69 ? 17.906 -9.422 -5.242 1 97.75 69 GLY A O 1
ATOM 523 N N . SER A 1 70 ? 16.484 -11 -6.043 1 97.81 70 SER A N 1
ATOM 524 C CA . SER A 1 70 ? 16.297 -10.32 -7.32 1 97.81 70 SER A CA 1
ATOM 525 C C . SER A 1 70 ? 15.562 -9 -7.145 1 97.81 70 SER A C 1
ATOM 527 O O . SER A 1 70 ? 14.688 -8.883 -6.289 1 97.81 70 SER A O 1
ATOM 529 N N . SER A 1 71 ? 15.953 -7.988 -7.941 1 97.94 71 SER A N 1
ATOM 530 C CA . SER A 1 71 ? 15.203 -6.738 -8.016 1 97.94 71 SER A CA 1
ATOM 531 C C . SER A 1 71 ? 14.016 -6.859 -8.969 1 97.94 71 SER A C 1
ATOM 533 O O . SER A 1 71 ? 14.172 -7.309 -10.109 1 97.94 71 SER A O 1
ATOM 535 N N . VAL A 1 72 ? 12.844 -6.453 -8.5 1 98.44 72 VAL A N 1
ATOM 536 C CA . VAL A 1 72 ? 11.656 -6.586 -9.344 1 98.44 72 VAL A CA 1
ATOM 537 C C . VAL A 1 72 ? 10.836 -5.301 -9.273 1 98.44 72 VAL A C 1
ATOM 539 O O . VAL A 1 72 ? 10.984 -4.5 -8.352 1 98.44 72 VAL A O 1
ATOM 542 N N . LYS A 1 73 ? 10.062 -5.062 -10.32 1 98.44 73 LYS A N 1
ATOM 543 C CA . LYS A 1 73 ? 9 -4.07 -10.383 1 98.44 73 LYS A CA 1
ATOM 544 C C . LYS A 1 73 ? 7.625 -4.734 -10.43 1 98.44 73 LYS A C 1
ATOM 546 O O . LYS A 1 73 ? 7.406 -5.664 -11.203 1 98.44 73 LYS A O 1
ATOM 551 N N . VAL A 1 74 ? 6.777 -4.281 -9.578 1 98.56 74 VAL A N 1
ATOM 552 C CA . VAL A 1 74 ? 5.453 -4.895 -9.547 1 98.56 74 VAL A CA 1
ATOM 553 C C . VAL A 1 74 ? 4.379 -3.811 -9.57 1 98.56 74 VAL A C 1
ATOM 555 O O . VAL A 1 74 ? 4.641 -2.658 -9.219 1 98.56 74 VAL A O 1
ATOM 558 N N . THR A 1 75 ? 3.211 -4.129 -10.039 1 98.5 75 THR A N 1
ATOM 559 C CA . THR A 1 75 ? 1.976 -3.381 -9.828 1 98.5 75 THR A CA 1
ATOM 560 C C . THR A 1 75 ? 0.889 -4.281 -9.25 1 98.5 75 THR A C 1
ATOM 562 O O . THR A 1 75 ? 0.931 -5.504 -9.422 1 98.5 75 THR A O 1
ATOM 565 N N . GLY A 1 76 ? -0.029 -3.738 -8.562 1 98.56 76 GLY A N 1
ATOM 566 C CA . GLY A 1 76 ? -1.161 -4.473 -8.016 1 98.56 76 GLY A CA 1
ATOM 567 C C . GLY A 1 76 ? -2.031 -3.631 -7.105 1 98.56 76 GLY A C 1
ATOM 568 O O . GLY A 1 76 ? -2.062 -2.404 -7.223 1 98.56 76 GLY A O 1
ATOM 569 N N . PHE A 1 77 ? -2.791 -4.312 -6.328 1 98.44 77 PHE A N 1
ATOM 570 C CA . PHE A 1 77 ? -3.711 -3.619 -5.43 1 98.44 77 PHE A CA 1
ATOM 571 C C . PHE A 1 77 ? -3.535 -4.102 -3.996 1 98.44 77 PHE A C 1
ATOM 573 O O . PHE A 1 77 ? -3.092 -5.23 -3.766 1 98.44 77 PHE A O 1
ATOM 580 N N . LEU A 1 78 ? -3.869 -3.256 -3.027 1 98.38 78 LEU A N 1
ATOM 581 C CA . LEU A 1 78 ? -3.77 -3.604 -1.613 1 98.38 78 LEU A CA 1
ATOM 582 C C . LEU A 1 78 ? -5.078 -4.203 -1.107 1 98.38 78 LEU A C 1
ATOM 584 O O . LEU A 1 78 ? -6.16 -3.773 -1.509 1 98.38 78 LEU A O 1
ATOM 588 N N . ALA A 1 79 ? -4.961 -5.113 -0.271 1 97.12 79 ALA A N 1
ATOM 589 C CA . ALA A 1 79 ? -6.086 -5.738 0.426 1 97.12 79 ALA A CA 1
ATOM 590 C C . ALA A 1 79 ? -5.684 -6.172 1.832 1 97.12 79 ALA A C 1
ATOM 592 O O . ALA A 1 79 ? -4.496 -6.266 2.145 1 97.12 79 ALA A O 1
ATOM 593 N N . LYS A 1 80 ? -6.652 -6.332 2.67 1 95.38 80 LYS A N 1
ATOM 594 C CA . LYS A 1 80 ? -6.348 -6.953 3.955 1 95.38 80 LYS A CA 1
ATOM 595 C C . LYS A 1 80 ? -5.918 -8.406 3.775 1 95.38 80 LYS A C 1
ATOM 597 O O . LYS A 1 80 ? -6.422 -9.102 2.889 1 95.38 80 LYS A O 1
ATOM 602 N N . ARG A 1 81 ? -5.043 -8.828 4.602 1 90.62 81 ARG A N 1
ATOM 603 C CA . ARG A 1 81 ? -4.547 -10.203 4.52 1 90.62 81 ARG A CA 1
ATOM 604 C C . ARG A 1 81 ? -5.688 -11.203 4.68 1 90.62 81 ARG A C 1
ATOM 606 O O . ARG A 1 81 ? -5.727 -12.219 3.984 1 90.62 81 ARG A O 1
ATOM 613 N N . SER A 1 82 ? -6.48 -10.977 5.645 1 88.25 82 SER A N 1
ATOM 614 C CA . SER A 1 82 ? -7.652 -11.797 5.93 1 88.25 82 SER A CA 1
ATOM 615 C C . SER A 1 82 ? -8.727 -10.992 6.645 1 88.25 82 SER A C 1
ATOM 617 O O . SER A 1 82 ? -8.484 -9.867 7.074 1 88.25 82 SER A O 1
ATOM 619 N N . LEU A 1 83 ? -9.867 -11.531 6.668 1 80.31 83 LEU A N 1
ATOM 620 C CA . LEU A 1 83 ? -10.977 -10.836 7.309 1 80.31 83 LEU A CA 1
ATOM 621 C C . LEU A 1 83 ? -10.648 -10.508 8.758 1 80.31 83 LEU A C 1
ATOM 623 O O . LEU A 1 83 ? -11.055 -9.469 9.273 1 80.31 83 LEU A O 1
ATOM 627 N N . LYS A 1 84 ? -9.82 -11.391 9.352 1 84.31 84 LYS A N 1
ATOM 628 C CA . LYS A 1 84 ? -9.523 -11.258 10.781 1 84.31 84 LYS A CA 1
ATOM 629 C C . LYS A 1 84 ? -8.266 -10.43 11.008 1 84.31 84 LYS A C 1
ATOM 631 O O . LYS A 1 84 ? -7.926 -10.102 12.148 1 84.31 84 LYS A O 1
ATOM 636 N N . SER A 1 85 ? -7.609 -10.047 9.906 1 84.25 85 SER A N 1
ATOM 637 C CA . SER A 1 85 ? -6.328 -9.359 10.039 1 84.25 85 SER A CA 1
ATOM 638 C C . SER A 1 85 ? -6.395 -7.945 9.484 1 84.25 85 SER A C 1
ATOM 640 O O . SER A 1 85 ? -7.07 -7.699 8.477 1 84.25 85 SER A O 1
ATOM 642 N N . SER A 1 86 ? -5.711 -7.047 10.125 1 82.94 86 SER A N 1
ATOM 643 C CA . SER A 1 86 ? -5.605 -5.676 9.641 1 82.94 86 SER A CA 1
ATOM 644 C C . SER A 1 86 ? -4.344 -5.477 8.805 1 82.94 86 SER A C 1
ATOM 646 O O . SER A 1 86 ? -4.105 -4.387 8.281 1 82.94 86 SER A O 1
ATOM 648 N N . GLN A 1 87 ? -3.646 -6.512 8.633 1 92.38 87 GLN A N 1
ATOM 649 C CA . GLN A 1 87 ? -2.418 -6.406 7.855 1 92.38 87 GLN A CA 1
ATOM 650 C C . GLN A 1 87 ? -2.721 -6.25 6.367 1 92.38 87 GLN A C 1
ATOM 652 O O . GLN A 1 87 ? -3.695 -6.812 5.863 1 92.38 87 GLN A O 1
ATOM 657 N N . LEU A 1 88 ? -1.901 -5.473 5.758 1 97.06 88 LEU A N 1
ATOM 658 C CA . LEU A 1 88 ? -2.074 -5.246 4.328 1 97.06 88 LEU A CA 1
ATOM 659 C C . LEU A 1 88 ? -1.206 -6.207 3.518 1 97.06 88 LEU A C 1
ATOM 661 O O . LEU A 1 88 ? -0.083 -6.52 3.916 1 97.06 88 LEU A O 1
ATOM 665 N N . VAL A 1 89 ? -1.75 -6.59 2.404 1 98 89 VAL A N 1
ATOM 666 C CA . VAL A 1 89 ? -1.033 -7.434 1.452 1 98 89 VAL A CA 1
ATOM 667 C C . VAL A 1 89 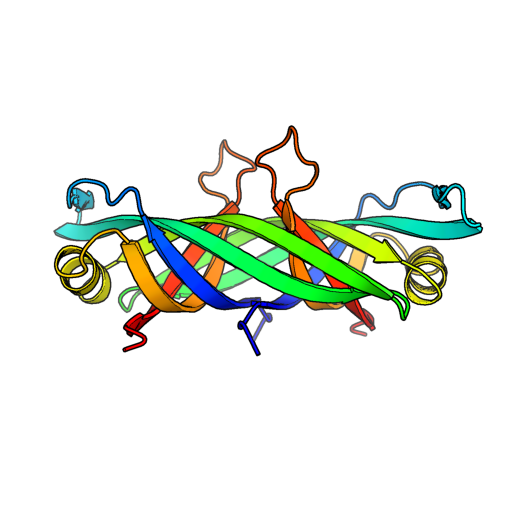? -1.188 -6.863 0.043 1 98 89 VAL A C 1
ATOM 669 O O . VAL A 1 89 ? -2.264 -6.387 -0.325 1 98 89 VAL A O 1
ATOM 672 N N . LEU A 1 90 ? -0.08 -6.926 -0.635 1 98.62 90 LEU A N 1
ATOM 673 C CA . LEU A 1 90 ? -0.097 -6.523 -2.037 1 98.62 90 LEU A CA 1
ATOM 674 C C . LEU A 1 90 ? -0.404 -7.711 -2.941 1 98.62 90 LEU A C 1
ATOM 676 O O . LEU A 1 90 ? 0.366 -8.672 -2.996 1 98.62 90 LEU A O 1
ATOM 680 N N . HIS A 1 91 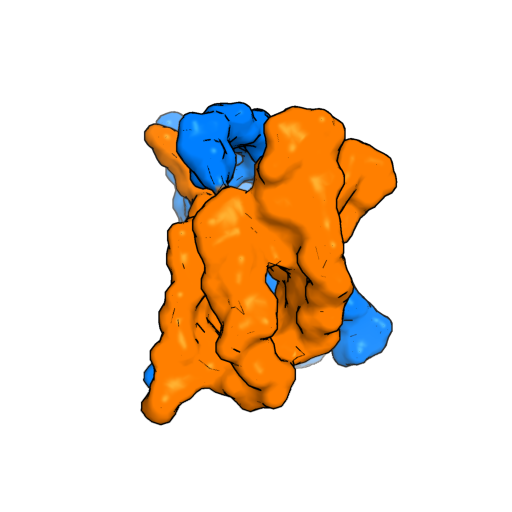? -1.52 -7.598 -3.611 1 98.5 91 HIS A N 1
ATOM 681 C CA . HIS A 1 91 ? -1.854 -8.57 -4.645 1 98.5 91 HIS A CA 1
ATOM 682 C C . HIS A 1 91 ? -1.282 -8.148 -5.996 1 98.5 91 HIS A C 1
ATOM 684 O O . HIS A 1 91 ? -1.706 -7.148 -6.57 1 98.5 91 HIS A O 1
ATOM 690 N N . ILE A 1 92 ? -0.445 -9 -6.512 1 98.5 92 ILE A N 1
ATOM 691 C CA . ILE A 1 92 ? 0.363 -8.641 -7.676 1 98.5 92 ILE A CA 1
ATOM 692 C C . ILE A 1 92 ? -0.453 -8.836 -8.953 1 98.5 92 ILE A C 1
ATOM 694 O O . ILE A 1 92 ? -1.133 -9.852 -9.109 1 98.5 92 ILE A O 1
ATOM 698 N N . GLN A 1 93 ? -0.35 -7.828 -9.812 1 97.69 93 GLN A N 1
ATOM 699 C CA . GLN A 1 93 ? -0.988 -7.941 -11.125 1 97.69 93 GLN A CA 1
ATOM 700 C C . GLN A 1 93 ? 0.05 -7.969 -12.242 1 97.69 93 GLN A C 1
ATOM 702 O O . GLN A 1 93 ? -0.216 -8.484 -13.328 1 97.69 93 GLN A O 1
ATOM 707 N N . THR A 1 94 ? 1.196 -7.363 -11.984 1 98.12 94 THR A N 1
ATOM 708 C CA . THR A 1 94 ? 2.344 -7.48 -12.875 1 98.12 94 THR A CA 1
ATOM 709 C C . THR A 1 94 ? 3.631 -7.672 -12.078 1 98.12 94 THR A C 1
ATOM 711 O O . THR A 1 94 ? 3.756 -7.168 -10.961 1 98.12 94 THR A O 1
ATOM 714 N N . LEU A 1 95 ? 4.516 -8.344 -12.609 1 98 95 LEU A N 1
ATOM 715 C CA . LEU A 1 95 ? 5.797 -8.672 -11.992 1 98 95 LEU A CA 1
ATOM 716 C C . LEU A 1 95 ? 6.906 -8.719 -13.039 1 98 95 LEU A C 1
ATOM 718 O O . LEU A 1 95 ? 6.859 -9.531 -13.961 1 98 95 LEU A O 1
ATOM 722 N N . GLU A 1 96 ? 7.836 -7.816 -12.891 1 97.31 96 GLU A N 1
ATOM 723 C CA . GLU A 1 96 ? 8.93 -7.719 -13.852 1 97.31 96 GLU A CA 1
ATOM 724 C C . GLU A 1 96 ? 10.289 -7.75 -13.148 1 97.31 96 GLU A C 1
ATOM 726 O O . GLU A 1 96 ? 10.516 -6.996 -12.203 1 97.31 96 GLU A O 1
ATOM 731 N N . ARG A 1 97 ? 11.141 -8.625 -13.57 1 97 97 ARG A N 1
ATOM 732 C CA . ARG A 1 97 ? 12.508 -8.625 -13.062 1 97 97 ARG A CA 1
ATOM 733 C C . ARG A 1 97 ? 13.305 -7.461 -13.641 1 97 97 ARG A C 1
ATOM 735 O O . ARG A 1 97 ? 13.211 -7.172 -14.836 1 97 97 ARG A O 1
ATOM 742 N N . ILE A 1 98 ? 13.914 -6.734 -12.703 1 89 98 ILE A N 1
ATOM 743 C CA . ILE A 1 98 ? 14.758 -5.617 -13.102 1 89 98 ILE A CA 1
ATOM 744 C C . ILE A 1 98 ? 16.203 -6.102 -13.266 1 89 98 ILE A C 1
ATOM 746 O O . ILE A 1 98 ? 16.734 -6.777 -12.383 1 89 98 ILE A O 1
ATOM 750 N N . ILE A 1 99 ? 16.812 -6.207 -14.406 1 74.19 99 ILE A N 1
ATOM 751 C CA . ILE A 1 99 ? 18.188 -6.59 -14.648 1 74.19 99 ILE A CA 1
ATOM 752 C C . ILE A 1 99 ? 19.109 -5.387 -14.438 1 74.19 99 ILE A C 1
ATOM 754 O O . ILE A 1 99 ? 18.766 -4.262 -14.82 1 74.19 99 ILE A O 1
ATOM 758 N N . MET B 1 1 ? 14.648 6.48 -10.5 1 54.31 1 MET B N 1
ATOM 759 C CA . MET B 1 1 ? 14.016 6.707 -9.203 1 54.31 1 MET B CA 1
ATOM 760 C C . MET B 1 1 ? 13.172 5.504 -8.789 1 54.31 1 MET B C 1
ATOM 762 O O . MET B 1 1 ? 12.5 4.898 -9.625 1 54.31 1 MET B O 1
ATOM 766 N N . SER B 1 2 ? 13.414 4.844 -7.484 1 83.88 2 SER B N 1
ATOM 767 C CA . SER B 1 2 ? 12.789 3.594 -7.074 1 83.88 2 SER B CA 1
ATOM 768 C C . SER B 1 2 ? 11.281 3.76 -6.906 1 83.88 2 SER B C 1
ATOM 770 O O . SER B 1 2 ? 10.82 4.746 -6.328 1 83.88 2 SER B O 1
ATOM 772 N N . LEU B 1 3 ? 10.477 3.006 -7.641 1 95.62 3 LEU B N 1
ATOM 773 C CA . LEU B 1 3 ? 9.023 3.109 -7.703 1 95.62 3 LEU B CA 1
ATOM 774 C C . LEU B 1 3 ? 8.391 2.73 -6.367 1 95.62 3 LEU B C 1
ATOM 776 O O . LEU B 1 3 ? 8.711 1.683 -5.801 1 95.62 3 LEU B O 1
ATOM 780 N N . ASN B 1 4 ? 7.668 3.625 -5.832 1 98.62 4 ASN B N 1
ATOM 781 C CA . ASN B 1 4 ? 6.789 3.498 -4.676 1 98.62 4 ASN B CA 1
ATOM 782 C C . ASN B 1 4 ? 5.629 4.488 -4.742 1 98.62 4 ASN B C 1
ATOM 784 O O . ASN B 1 4 ? 5.738 5.617 -4.262 1 98.62 4 ASN B O 1
ATOM 788 N N . ARG B 1 5 ? 4.535 4.047 -5.328 1 98.56 5 ARG B N 1
ATOM 789 C CA . ARG B 1 5 ? 3.416 4.957 -5.559 1 98.56 5 ARG B CA 1
ATOM 790 C C . ARG B 1 5 ? 2.082 4.234 -5.41 1 98.56 5 ARG B C 1
ATOM 792 O O . ARG B 1 5 ? 1.796 3.287 -6.145 1 98.56 5 ARG B O 1
ATOM 799 N N . LEU B 1 6 ? 1.36 4.684 -4.453 1 98.81 6 LEU B N 1
ATOM 800 C CA . LEU B 1 6 ? 0.01 4.168 -4.254 1 98.81 6 LEU B CA 1
ATOM 801 C C . LEU B 1 6 ? -1.033 5.215 -4.629 1 98.81 6 LEU B C 1
ATOM 803 O O . LEU B 1 6 ? -0.946 6.367 -4.195 1 98.81 6 LEU B O 1
ATOM 807 N N . GLU B 1 7 ? -1.893 4.914 -5.461 1 98.75 7 GLU B N 1
ATOM 808 C CA . GLU B 1 7 ? -3.115 5.656 -5.754 1 98.75 7 GLU B CA 1
ATOM 809 C C . GLU B 1 7 ? -4.34 4.953 -5.172 1 98.75 7 GLU B C 1
ATOM 811 O O . GLU B 1 7 ? -4.609 3.797 -5.5 1 98.75 7 GLU B O 1
ATOM 816 N N . LEU B 1 8 ? -5.121 5.645 -4.367 1 98.69 8 LEU B N 1
ATOM 817 C CA . LEU B 1 8 ? -6.172 4.984 -3.6 1 98.69 8 LEU B CA 1
ATOM 818 C C . LEU B 1 8 ? -7.371 5.906 -3.412 1 98.69 8 LEU B C 1
ATOM 820 O O . LEU B 1 8 ? -7.203 7.098 -3.133 1 98.69 8 LEU B O 1
ATOM 824 N N . ASP B 1 9 ? -8.422 5.43 -3.607 1 98.19 9 ASP B N 1
ATOM 825 C CA . ASP B 1 9 ? -9.641 6.117 -3.176 1 98.19 9 ASP B CA 1
ATOM 826 C C . ASP B 1 9 ? -10.234 5.457 -1.932 1 98.19 9 ASP B C 1
ATOM 828 O O . ASP B 1 9 ? -10.016 4.266 -1.691 1 98.19 9 ASP B O 1
ATOM 832 N N . GLY B 1 10 ? -10.914 6.223 -1.135 1 97.94 10 GLY B N 1
ATOM 833 C CA . GLY B 1 10 ? -11.523 5.652 0.056 1 97.94 10 GLY B CA 1
ATOM 834 C C . GLY B 1 10 ? -12.273 6.672 0.895 1 97.94 10 GLY B C 1
ATOM 835 O O . GLY B 1 10 ? -12.375 7.84 0.511 1 97.94 10 GLY B O 1
ATOM 836 N N . GLU B 1 11 ? -12.867 6.168 1.946 1 98.31 11 GLU B N 1
ATOM 837 C CA . GLU B 1 11 ? -13.547 7.004 2.932 1 98.31 11 GLU B CA 1
ATOM 838 C C . GLU B 1 11 ? -12.578 7.492 4.004 1 98.31 11 GLU B C 1
ATOM 840 O O . GLU B 1 11 ? -11.836 6.703 4.586 1 98.31 11 GLU B O 1
ATOM 845 N N . PHE B 1 12 ? -12.648 8.773 4.121 1 98.62 12 PHE B N 1
ATOM 846 C CA . PHE B 1 12 ? -11.812 9.438 5.113 1 98.62 12 PHE B CA 1
ATOM 847 C C . PHE B 1 12 ? -12.359 9.227 6.516 1 98.62 12 PHE B C 1
ATOM 849 O O . PHE B 1 12 ? -13.461 9.68 6.836 1 98.62 12 PHE B O 1
ATOM 856 N N . THR B 1 13 ? -11.516 8.531 7.414 1 98.81 13 THR B N 1
ATOM 857 C CA . THR B 1 13 ? -12.055 8.195 8.727 1 98.81 13 THR B CA 1
ATOM 858 C C . THR B 1 13 ? -10.977 8.297 9.797 1 98.81 13 THR B C 1
ATOM 860 O O . THR B 1 13 ? -9.781 8.352 9.484 1 98.81 13 THR B O 1
ATOM 863 N N . GLN B 1 14 ? -11.391 8.422 11.094 1 98.69 14 GLN B N 1
ATOM 864 C CA . GLN B 1 14 ? -10.523 8.352 12.266 1 98.69 14 GLN B CA 1
ATOM 865 C C . GLN B 1 14 ? -9.43 9.406 12.211 1 98.69 14 GLN B C 1
ATOM 867 O O . GLN B 1 14 ? -8.25 9.109 12.414 1 98.69 14 GLN B O 1
ATOM 872 N N . LEU B 1 15 ? -9.867 10.523 11.898 1 98.75 15 LEU B N 1
ATOM 873 C CA . LEU B 1 15 ? -8.93 11.641 11.883 1 98.75 15 LEU B CA 1
ATOM 874 C C . LEU B 1 15 ? -8.414 11.93 13.289 1 98.75 15 LEU B C 1
ATOM 876 O O . LEU B 1 15 ? -9.203 12.156 14.211 1 98.75 15 LEU B O 1
ATOM 880 N N . ALA B 1 16 ? -7.117 11.875 13.469 1 98.5 16 ALA B N 1
ATOM 881 C CA . ALA B 1 16 ? -6.496 12.195 14.75 1 98.5 16 ALA B CA 1
ATOM 882 C C . ALA B 1 16 ? -6.328 13.695 14.922 1 98.5 16 ALA B C 1
ATOM 884 O O . ALA B 1 16 ? -6.43 14.453 13.953 1 98.5 16 ALA B O 1
ATOM 885 N N . GLU B 1 17 ? -6.066 14.086 16.141 1 97.94 17 GLU B N 1
ATOM 886 C CA . GLU B 1 17 ? -5.738 15.484 16.391 1 97.94 17 GLU B CA 1
ATOM 887 C C . GLU B 1 17 ? -4.438 15.883 15.703 1 97.94 17 GLU B C 1
ATOM 889 O O . GLU B 1 17 ? -3.484 15.094 15.664 1 97.94 17 GLU B O 1
ATOM 894 N N . LEU B 1 18 ? -4.5 17.141 15.172 1 98.38 18 LEU B N 1
ATOM 895 C CA . LEU B 1 18 ? -3.297 17.688 14.555 1 98.38 18 LEU B CA 1
ATOM 896 C C . LEU B 1 18 ? -2.141 17.703 15.547 1 98.38 18 LEU B C 1
ATOM 898 O O . LEU B 1 18 ? -2.322 18.078 16.703 1 98.38 18 LEU B O 1
ATOM 902 N N . ARG B 1 19 ? -1.007 17.297 15.109 1 98.31 19 ARG B N 1
ATOM 903 C CA . ARG B 1 19 ? 0.206 17.406 15.914 1 98.31 19 ARG B CA 1
ATOM 904 C C . ARG B 1 19 ? 1.331 18.078 15.133 1 98.31 19 ARG B C 1
ATOM 906 O O . ARG B 1 19 ? 1.169 18.391 13.953 1 98.31 19 ARG B O 1
ATOM 913 N N . TYR B 1 20 ? 2.465 18.297 15.828 1 98 20 TYR B N 1
ATOM 914 C CA . TYR B 1 20 ? 3.613 18.938 15.195 1 98 20 TYR B CA 1
ATOM 915 C C . TYR B 1 20 ? 4.902 18.203 15.539 1 98 20 TYR B C 1
ATOM 917 O O . TYR B 1 20 ? 5.07 17.734 16.672 1 98 20 TYR B O 1
ATOM 925 N N . THR B 1 21 ? 5.707 18.062 14.516 1 96 21 THR B N 1
ATOM 926 C CA . THR B 1 21 ? 7.035 17.547 14.82 1 96 21 THR B CA 1
ATOM 927 C C . THR B 1 21 ? 7.816 18.547 15.672 1 96 21 THR B C 1
ATOM 929 O O . THR B 1 21 ? 7.43 19.703 15.789 1 96 21 THR B O 1
ATOM 932 N N . PRO B 1 22 ? 8.93 18.016 16.297 1 96 22 PRO B N 1
ATOM 933 C CA . PRO B 1 22 ? 9.758 18.953 17.062 1 96 22 PRO B CA 1
ATOM 934 C C . PRO B 1 22 ? 10.195 20.156 16.234 1 96 22 PRO B C 1
ATOM 936 O O . PRO B 1 22 ? 10.383 21.25 16.781 1 96 22 PRO B O 1
ATOM 939 N N . ALA B 1 23 ? 10.336 20.031 14.914 1 95.12 23 ALA B N 1
ATOM 940 C CA . ALA B 1 23 ? 10.766 21.094 14 1 95.12 23 ALA B CA 1
ATOM 941 C C . ALA B 1 23 ? 9.594 22 13.617 1 95.12 23 ALA B C 1
ATOM 943 O O . ALA B 1 23 ? 9.742 22.906 12.797 1 95.12 23 ALA B O 1
ATOM 944 N N . GLY B 1 24 ? 8.359 21.641 14.117 1 96.38 24 GLY B N 1
ATOM 945 C CA . GLY B 1 24 ? 7.203 22.5 13.906 1 96.38 24 GLY B CA 1
ATOM 946 C C . GLY B 1 24 ? 6.402 22.125 12.672 1 96.38 24 GLY B C 1
ATOM 947 O O . GLY B 1 24 ? 5.566 22.891 12.203 1 96.38 24 GLY B O 1
ATOM 948 N N . ILE B 1 25 ? 6.703 21.047 12.055 1 96.81 25 ILE B N 1
ATOM 949 C CA . ILE B 1 25 ? 5.98 20.609 10.867 1 96.81 25 ILE B CA 1
ATOM 950 C C . ILE B 1 25 ? 4.672 19.938 11.273 1 96.81 25 ILE B C 1
ATOM 952 O O . ILE B 1 25 ? 4.672 19.016 12.086 1 96.81 25 ILE B O 1
ATOM 956 N N . PRO B 1 26 ? 3.549 20.391 10.758 1 98.38 26 PRO B N 1
ATOM 957 C CA . PRO B 1 26 ? 2.281 19.75 11.102 1 98.38 26 PRO B CA 1
ATOM 958 C C . PRO B 1 26 ? 2.172 18.328 10.547 1 98.38 26 PRO B C 1
ATOM 960 O O . PRO B 1 26 ? 2.646 18.047 9.445 1 98.38 26 PRO B O 1
ATOM 963 N N . VAL B 1 27 ? 1.541 17.453 11.32 1 98.38 27 VAL B N 1
ATOM 964 C CA . VAL B 1 27 ? 1.305 16.062 10.938 1 98.38 27 VAL B CA 1
ATOM 965 C C . VAL B 1 27 ? -0.13 15.672 11.281 1 98.38 27 VAL B C 1
ATOM 967 O O . VAL B 1 27 ? -0.594 15.906 12.398 1 98.38 27 VAL B O 1
ATOM 970 N N . SER B 1 28 ? -0.832 15.133 10.359 1 98.62 28 SER B N 1
ATOM 971 C CA . SER B 1 28 ? -2.168 14.578 10.562 1 98.62 28 SER B CA 1
ATOM 972 C C . SER B 1 28 ? -2.223 13.102 10.18 1 98.62 28 SER B C 1
ATOM 974 O O . SER B 1 28 ? -1.723 12.711 9.125 1 98.62 28 SER B O 1
ATOM 976 N N . SER B 1 29 ? -2.828 12.266 10.992 1 98.62 29 SER B N 1
ATOM 977 C CA . SER B 1 29 ? -3 10.844 10.719 1 98.62 29 SER B CA 1
ATOM 978 C C . SER B 1 29 ? -4.477 10.477 10.617 1 98.62 29 SER B C 1
ATOM 980 O O . SER B 1 29 ? -5.312 11.055 11.32 1 98.62 29 SER B O 1
ATOM 982 N N . PHE B 1 30 ? -4.785 9.562 9.82 1 98.81 30 PHE B N 1
ATOM 983 C CA . PHE B 1 30 ? -6.148 9.094 9.602 1 98.81 30 PHE B CA 1
ATOM 984 C C . PHE B 1 30 ? -6.148 7.727 8.938 1 98.81 30 PHE B C 1
ATOM 986 O O . PHE B 1 30 ? -5.09 7.156 8.672 1 98.81 30 PHE B O 1
ATOM 993 N N . VAL B 1 31 ? -7.316 7.164 8.75 1 98.62 31 VAL B N 1
ATOM 994 C CA . VAL B 1 31 ? -7.465 5.867 8.102 1 98.62 31 VAL B CA 1
ATOM 995 C C . VAL B 1 31 ? -8.32 6.02 6.844 1 98.62 31 VAL B C 1
ATOM 997 O O . VAL B 1 31 ? -9.336 6.719 6.855 1 98.62 31 VAL B O 1
ATOM 1000 N N . LEU B 1 32 ? -7.848 5.492 5.801 1 98.44 32 LEU B N 1
ATOM 1001 C CA . LEU B 1 32 ? -8.656 5.398 4.586 1 98.44 32 LEU B CA 1
ATOM 1002 C C . LEU B 1 32 ? -9.305 4.02 4.469 1 98.44 32 LEU B C 1
ATOM 1004 O O . LEU B 1 32 ? -8.602 3.008 4.371 1 98.44 32 LEU B O 1
ATOM 1008 N N . LYS B 1 33 ? -10.609 4.004 4.523 1 97.81 33 LYS B N 1
ATOM 1009 C CA . LYS B 1 33 ? -11.359 2.775 4.285 1 97.81 33 LYS B CA 1
ATOM 1010 C C . LYS B 1 33 ? -11.664 2.596 2.803 1 97.81 33 LYS B C 1
ATOM 1012 O O . LYS B 1 33 ? -12.32 3.441 2.191 1 97.81 33 LYS B O 1
ATOM 1017 N N . HIS B 1 34 ? -11.219 1.534 2.281 1 97.81 34 HIS B N 1
ATOM 1018 C CA . HIS B 1 34 ? -11.344 1.307 0.847 1 97.81 34 HIS B CA 1
ATOM 1019 C C . HIS B 1 34 ? -12.148 0.041 0.56 1 97.81 34 HIS B C 1
ATOM 1021 O O . HIS B 1 34 ? -11.961 -0.98 1.226 1 97.81 34 HIS B O 1
ATOM 1027 N N . VAL B 1 35 ? -13.031 0.158 -0.364 1 96.5 35 VAL B N 1
ATOM 1028 C CA . VAL B 1 35 ? -13.773 -0.982 -0.887 1 96.5 35 VAL B CA 1
ATOM 1029 C C . VAL B 1 35 ? -13.812 -0.918 -2.412 1 96.5 35 VAL B C 1
ATOM 1031 O O . VAL B 1 35 ? -14.078 0.14 -2.988 1 96.5 35 VAL B O 1
ATOM 1034 N N . SER B 1 36 ? -13.492 -1.999 -3.033 1 96.81 36 SER B N 1
ATOM 1035 C CA . SER B 1 36 ? -13.562 -2.049 -4.488 1 96.81 36 SER B CA 1
ATOM 1036 C C . SER B 1 36 ? -13.68 -3.486 -4.988 1 96.81 36 SER B C 1
ATOM 1038 O O . SER B 1 36 ? -13.68 -4.426 -4.191 1 96.81 36 SER B O 1
ATOM 1040 N N . GLU B 1 37 ? -13.945 -3.586 -6.25 1 95.75 37 GLU B N 1
ATOM 1041 C CA . GLU B 1 37 ? -13.828 -4.859 -6.957 1 95.75 37 GLU B CA 1
ATOM 1042 C C . GLU B 1 37 ? -12.586 -4.879 -7.852 1 95.75 37 GLU B C 1
ATOM 1044 O O . GLU B 1 37 ? -12.375 -3.955 -8.641 1 95.75 37 GLU B O 1
ATOM 1049 N N . GLN B 1 38 ? -11.812 -5.93 -7.617 1 95.75 38 GLN B N 1
ATOM 1050 C CA . GLN B 1 38 ? -10.594 -6.098 -8.398 1 95.75 38 GLN B CA 1
ATOM 1051 C C . GLN B 1 38 ? -10.617 -7.406 -9.18 1 95.75 38 GLN B C 1
ATOM 1053 O O . GLN B 1 38 ? -11.414 -8.297 -8.891 1 95.75 38 GLN B O 1
ATOM 1058 N N . VAL B 1 39 ? -9.781 -7.426 -10.211 1 93.31 39 VAL B N 1
ATOM 1059 C CA . VAL B 1 39 ? -9.609 -8.664 -10.961 1 93.31 39 VAL B CA 1
ATOM 1060 C C . VAL B 1 39 ? -8.273 -9.305 -10.602 1 93.31 39 VAL B C 1
ATOM 1062 O O . VAL B 1 39 ? -7.238 -8.641 -10.602 1 93.31 39 VAL B O 1
ATOM 1065 N N . GLU B 1 40 ? -8.359 -10.578 -10.227 1 92.38 40 GLU B N 1
ATOM 1066 C CA . GLU B 1 40 ? -7.176 -11.367 -9.891 1 92.38 40 GLU B CA 1
ATOM 1067 C C . GLU B 1 40 ? -7.277 -12.781 -10.453 1 92.38 40 GLU B C 1
ATOM 1069 O O . GLU B 1 40 ? -8.266 -13.477 -10.227 1 92.38 40 GLU B O 1
ATOM 1074 N N . ALA B 1 41 ? -6.309 -13.141 -11.203 1 91.88 41 ALA B N 1
ATOM 1075 C CA . ALA B 1 41 ? -6.285 -14.445 -11.852 1 91.88 41 ALA B CA 1
ATOM 1076 C C . ALA B 1 41 ? -7.57 -14.695 -12.633 1 91.88 41 ALA B C 1
ATOM 1078 O O . ALA B 1 41 ? -8.156 -15.781 -12.547 1 91.88 41 ALA B O 1
ATOM 1079 N N . GLY B 1 42 ? -8.062 -13.641 -13.234 1 90.06 42 GLY B N 1
ATOM 1080 C CA . GLY B 1 42 ? -9.211 -13.75 -14.117 1 90.06 42 GLY B CA 1
ATOM 1081 C C . GLY B 1 42 ? -10.531 -13.734 -13.383 1 90.06 42 GLY B C 1
ATOM 1082 O O . GLY B 1 42 ? -11.594 -13.812 -14 1 90.06 42 GLY B O 1
ATOM 1083 N N . MET B 1 43 ? -10.555 -13.594 -12.094 1 91.12 43 MET B N 1
ATOM 1084 C CA . MET B 1 43 ? -11.781 -13.617 -11.305 1 91.12 43 MET B CA 1
ATOM 1085 C C . MET B 1 43 ? -11.984 -12.297 -10.578 1 91.12 43 MET B C 1
ATOM 1087 O O . MET B 1 43 ? -11.016 -11.641 -10.188 1 91.12 43 MET B O 1
ATOM 1091 N N . LYS B 1 44 ? -13.211 -12.031 -10.406 1 93.62 44 LYS B N 1
ATOM 1092 C CA . LYS B 1 44 ? -13.539 -10.844 -9.633 1 93.62 44 LYS B CA 1
ATOM 1093 C C . LYS B 1 44 ? -13.383 -11.102 -8.141 1 93.62 44 LYS B C 1
ATOM 1095 O O . LYS B 1 44 ? -13.758 -12.172 -7.648 1 93.62 44 LYS B O 1
ATOM 1100 N N . ARG B 1 45 ? -12.867 -10.078 -7.477 1 91.44 45 ARG B N 1
ATOM 1101 C CA . ARG B 1 45 ? -12.648 -10.172 -6.035 1 91.44 45 ARG B CA 1
ATOM 1102 C C . ARG B 1 45 ? -13.102 -8.898 -5.328 1 91.44 45 ARG B C 1
ATOM 1104 O O . ARG B 1 45 ? -12.727 -7.793 -5.727 1 91.44 45 ARG B O 1
ATOM 1111 N N . LYS B 1 46 ? -13.891 -9.109 -4.363 1 94.19 46 LYS B N 1
ATOM 1112 C CA . LYS B 1 46 ? -14.203 -7.969 -3.504 1 94.19 46 LYS B CA 1
ATOM 1113 C C . LYS B 1 46 ? -13.039 -7.652 -2.564 1 94.19 46 LYS B C 1
ATOM 1115 O O . LYS B 1 46 ? -12.547 -8.539 -1.862 1 94.19 46 LYS B O 1
ATOM 1120 N N . VAL B 1 47 ? -12.609 -6.422 -2.623 1 95.38 47 VAL B N 1
ATOM 1121 C CA . VAL B 1 47 ? -11.453 -5.992 -1.847 1 95.38 47 VAL B CA 1
ATOM 1122 C C . VAL B 1 47 ? -11.883 -4.953 -0.812 1 95.38 47 VAL B C 1
ATOM 1124 O O . VAL B 1 47 ? -12.648 -4.039 -1.122 1 95.38 47 VAL B O 1
ATOM 1127 N N . GLU B 1 48 ? -11.414 -5.133 0.367 1 95.12 48 GLU B N 1
ATOM 1128 C CA . GLU B 1 48 ? -11.586 -4.168 1.449 1 95.12 48 GLU B CA 1
ATOM 1129 C C . GLU B 1 48 ? -10.305 -4.031 2.271 1 95.12 48 GLU B C 1
ATOM 1131 O O . GLU B 1 48 ? -9.625 -5.023 2.537 1 95.12 48 GLU B O 1
ATOM 1136 N N . CYS B 1 49 ? -10.016 -2.816 2.574 1 96.75 49 CYS B N 1
ATOM 1137 C CA . CYS B 1 49 ? -8.891 -2.643 3.488 1 96.75 49 CYS B CA 1
ATOM 1138 C C . CYS B 1 49 ? -8.945 -1.277 4.164 1 96.75 49 CYS B C 1
ATOM 1140 O O . CYS B 1 49 ? -9.586 -0.354 3.66 1 96.75 49 CYS B O 1
ATOM 1142 N N . ASP B 1 50 ? -8.398 -1.212 5.293 1 97.31 50 ASP B N 1
ATOM 1143 C CA . ASP B 1 50 ? -8.117 0.012 6.035 1 97.31 50 ASP B CA 1
ATOM 1144 C C . ASP B 1 50 ? -6.637 0.386 5.926 1 97.31 50 ASP B C 1
ATOM 1146 O O . ASP B 1 50 ? -5.77 -0.369 6.363 1 97.31 50 ASP B O 1
ATOM 1150 N N . VAL B 1 51 ? -6.379 1.505 5.352 1 98.12 51 VAL B N 1
ATOM 1151 C CA . VAL B 1 51 ? -4.992 1.915 5.141 1 98.12 51 VAL B CA 1
ATOM 1152 C C . VAL B 1 51 ? -4.648 3.074 6.07 1 98.12 51 VAL B C 1
ATOM 1154 O O . VAL B 1 51 ? -5.137 4.191 5.891 1 98.12 51 VAL B O 1
ATOM 1157 N N . SER B 1 52 ? -3.814 2.787 7.047 1 98.25 52 SER B N 1
ATOM 1158 C CA . SER B 1 52 ? -3.297 3.869 7.879 1 98.25 52 SER B CA 1
ATOM 1159 C C . SER B 1 52 ? -2.543 4.898 7.039 1 98.25 52 SER B C 1
ATOM 1161 O O . SER B 1 52 ? -1.67 4.539 6.246 1 98.25 52 SER B O 1
ATOM 1163 N N . SER B 1 53 ? -2.875 6.156 7.262 1 98.62 53 SER B N 1
ATOM 1164 C CA . SER B 1 53 ? -2.336 7.207 6.406 1 98.62 53 SER B CA 1
ATOM 1165 C C . SER B 1 53 ? -1.887 8.414 7.223 1 98.62 53 SER B C 1
ATOM 1167 O O . SER B 1 53 ? -2.363 8.625 8.336 1 98.62 53 SER B O 1
ATOM 1169 N N . MET B 1 54 ? -0.963 9.117 6.605 1 98.44 54 MET B N 1
ATOM 1170 C CA . MET B 1 54 ? -0.512 10.344 7.262 1 98.44 54 MET B CA 1
ATOM 1171 C C . MET B 1 54 ? -0.169 11.414 6.23 1 98.44 54 MET B C 1
ATOM 1173 O O . MET B 1 54 ? 0.329 11.109 5.148 1 98.44 54 MET B O 1
ATOM 1177 N N . ALA B 1 55 ? -0.454 12.625 6.574 1 98.44 55 ALA B N 1
ATOM 1178 C CA . ALA B 1 55 ? -0.094 13.805 5.797 1 98.44 55 ALA B CA 1
ATOM 1179 C C . ALA B 1 55 ? 0.787 14.75 6.609 1 98.44 55 ALA B C 1
ATOM 1181 O O . ALA B 1 55 ? 0.607 14.883 7.82 1 98.44 55 ALA B O 1
ATOM 1182 N N . MET B 1 56 ? 1.657 15.406 5.945 1 98.19 56 MET B N 1
ATOM 1183 C CA . MET B 1 56 ? 2.564 16.344 6.598 1 98.19 56 MET B CA 1
ATOM 1184 C C . MET B 1 56 ? 2.541 17.703 5.898 1 98.19 56 MET B C 1
ATOM 1186 O O . MET B 1 56 ? 2.172 17.797 4.723 1 98.19 56 MET B O 1
ATOM 1190 N N . GLY B 1 57 ? 2.939 18.703 6.668 1 97.56 57 GLY B N 1
ATOM 1191 C CA . GLY B 1 57 ? 2.986 20.047 6.086 1 97.56 57 GLY B CA 1
ATOM 1192 C C . GLY B 1 57 ? 1.617 20.578 5.707 1 97.56 57 GLY B C 1
ATOM 1193 O O . GLY B 1 57 ? 0.646 20.391 6.445 1 97.56 57 GLY B O 1
ATOM 1194 N N . PRO B 1 58 ? 1.545 21.281 4.668 1 96.88 58 PRO B N 1
ATOM 1195 C CA . PRO B 1 58 ? 0.276 21.891 4.254 1 96.88 58 PRO B CA 1
ATOM 1196 C C . PRO B 1 58 ? -0.834 20.859 4.066 1 96.88 58 PRO B C 1
ATOM 1198 O O . PRO B 1 58 ? -2.002 21.141 4.336 1 96.88 58 PRO B O 1
ATOM 1201 N N . LEU B 1 59 ? -0.513 19.719 3.652 1 97.94 59 LEU B N 1
ATOM 1202 C CA . LEU B 1 59 ? -1.5 18.672 3.445 1 97.94 59 LEU B CA 1
ATOM 1203 C C . LEU B 1 59 ? -2.137 18.25 4.77 1 97.94 59 LEU B C 1
ATOM 1205 O O . LEU B 1 59 ? -3.312 17.891 4.805 1 97.94 59 LEU B O 1
ATOM 1209 N N . ALA B 1 60 ? -1.319 18.266 5.793 1 98.62 60 ALA B N 1
ATOM 1210 C CA . ALA B 1 60 ? -1.846 17.922 7.109 1 98.62 60 ALA B CA 1
ATOM 1211 C C . ALA B 1 60 ? -2.945 18.891 7.531 1 98.62 60 ALA B C 1
ATOM 1213 O O . ALA B 1 60 ? -3.965 18.484 8.094 1 98.62 60 ALA B O 1
ATOM 1214 N N . LEU B 1 61 ? -2.67 20.125 7.273 1 98.12 61 LEU B N 1
ATOM 1215 C CA . LEU B 1 61 ? -3.66 21.156 7.59 1 98.12 61 LEU B CA 1
ATOM 1216 C C . LEU B 1 61 ? -4.918 20.969 6.746 1 98.12 61 LEU B C 1
ATOM 1218 O O . LEU B 1 61 ? -6.035 21.109 7.254 1 98.12 61 LEU B O 1
ATOM 1222 N N . 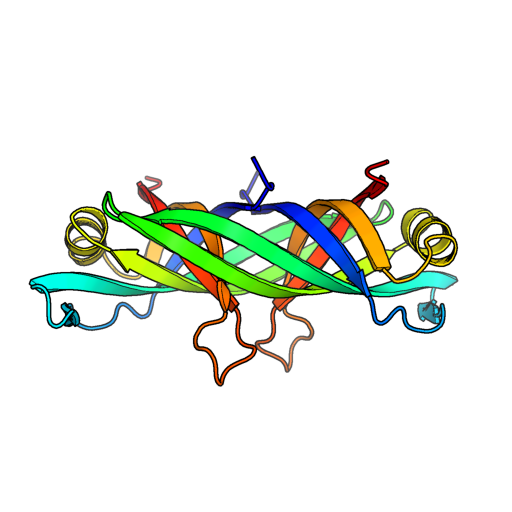GLU B 1 62 ? -4.723 20.688 5.5 1 98 62 GLU B N 1
ATOM 1223 C CA . GLU B 1 62 ? -5.852 20.438 4.617 1 98 62 GLU B CA 1
ATOM 1224 C C . GLU B 1 62 ? -6.6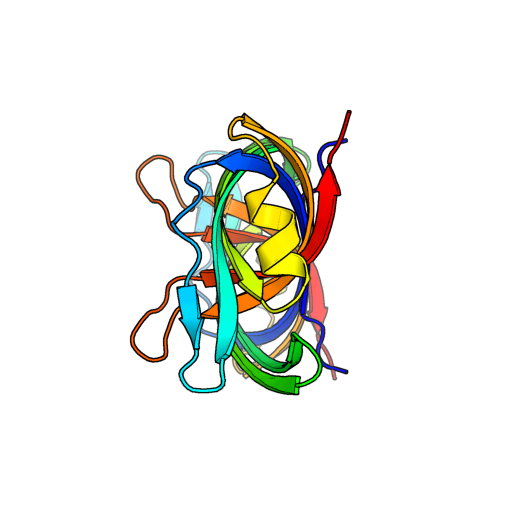91 19.266 5.117 1 98 62 GLU B C 1
ATOM 1226 O O . GLU B 1 62 ? -7.922 19.312 5.082 1 98 62 GLU B O 1
ATOM 1231 N N . ALA B 1 63 ? -6.066 18.219 5.57 1 98.56 63 ALA B N 1
ATOM 1232 C CA . ALA B 1 63 ? -6.758 17.016 6.051 1 98.56 63 ALA B CA 1
ATOM 1233 C C . ALA B 1 63 ? -7.664 17.359 7.234 1 98.56 63 ALA B C 1
ATOM 1235 O O . ALA B 1 63 ? -8.734 16.766 7.387 1 98.56 63 ALA B O 1
ATOM 1236 N N . GLN B 1 64 ? -7.25 18.359 8.016 1 98.56 64 GLN B N 1
ATOM 1237 C CA . GLN B 1 64 ? -8.008 18.719 9.219 1 98.56 64 GLN B CA 1
ATOM 1238 C C . GLN B 1 64 ? -9.359 19.312 8.852 1 98.56 64 GLN B C 1
ATOM 1240 O O . GLN B 1 64 ? -10.258 19.391 9.695 1 98.56 64 GLN B O 1
ATOM 1245 N N . ASN B 1 65 ? -9.453 19.656 7.637 1 97.69 65 ASN B N 1
ATOM 1246 C CA . ASN B 1 65 ? -10.688 20.312 7.211 1 97.69 65 ASN B CA 1
ATOM 1247 C C . ASN B 1 65 ? -11.602 19.344 6.465 1 97.69 65 ASN B C 1
ATOM 1249 O O . ASN B 1 65 ? -12.617 19.75 5.891 1 97.69 65 ASN B O 1
ATOM 1253 N N . ILE B 1 66 ? -11.234 18.125 6.414 1 97.88 66 ILE B N 1
ATOM 1254 C CA . ILE B 1 66 ? -12.055 17.125 5.742 1 97.88 66 ILE B CA 1
ATOM 1255 C C . ILE B 1 66 ? -12.945 16.422 6.762 1 97.88 66 ILE B C 1
ATOM 1257 O O . ILE B 1 66 ? -12.461 15.922 7.781 1 97.88 66 ILE B O 1
ATOM 1261 N N . SER B 1 67 ? -14.156 16.375 6.484 1 97.56 67 SER B N 1
ATOM 1262 C CA . SER B 1 67 ? -15.086 15.719 7.387 1 97.56 67 SER B CA 1
ATOM 1263 C C . SER B 1 67 ? -14.945 14.203 7.316 1 97.56 67 SER B C 1
ATOM 1265 O O . SER B 1 67 ? -14.82 13.633 6.23 1 97.56 67 SER B O 1
ATOM 1267 N N . GLU B 1 68 ? -15 13.547 8.484 1 97.69 68 GLU B N 1
ATOM 1268 C CA . GLU B 1 68 ? -15.039 12.094 8.484 1 97.69 68 GLU B CA 1
ATOM 1269 C C . GLU B 1 68 ? -16.203 11.57 7.637 1 97.69 68 GLU B C 1
ATOM 1271 O O . GLU B 1 68 ? -17.281 12.141 7.645 1 97.69 68 GLU B O 1
ATOM 1276 N N . GLY B 1 69 ? -15.867 10.508 6.969 1 97.75 69 GLY B N 1
ATOM 1277 C CA . GLY B 1 69 ? -16.906 9.945 6.113 1 97.75 69 GLY B CA 1
ATOM 1278 C C . GLY B 1 69 ? -16.828 10.438 4.68 1 97.75 69 GLY B C 1
ATOM 1279 O O . GLY B 1 69 ? -17.453 9.867 3.787 1 97.75 69 GLY B O 1
ATOM 1280 N N . SER B 1 70 ? -16.031 11.516 4.438 1 97.81 70 SER B N 1
ATOM 1281 C CA . SER B 1 70 ? -15.875 12.031 3.082 1 97.81 70 SER B CA 1
ATOM 1282 C C . SER B 1 70 ? -15.141 11.039 2.189 1 97.81 70 SER B C 1
ATOM 1284 O O . SER B 1 70 ? -14.25 10.328 2.652 1 97.81 70 SER B O 1
ATOM 1286 N N . SER B 1 71 ? -15.539 10.984 0.906 1 97.94 71 SER B N 1
ATOM 1287 C CA . SER B 1 71 ? -14.797 10.219 -0.095 1 97.94 71 SER B CA 1
ATOM 1288 C C . SER B 1 71 ? -13.617 11.023 -0.64 1 97.94 71 SER B C 1
ATOM 1290 O O . SER B 1 71 ? -13.781 12.18 -1.042 1 97.94 71 SER B O 1
ATOM 1292 N N . VAL B 1 72 ? -12.438 10.406 -0.654 1 98.44 72 VAL B N 1
ATOM 1293 C CA . VAL B 1 72 ? -11.266 11.133 -1.12 1 98.44 72 VAL B CA 1
ATOM 1294 C C . VAL B 1 72 ? -10.445 10.242 -2.057 1 98.44 72 VAL B C 1
ATOM 1296 O O . VAL B 1 72 ? -10.602 9.023 -2.053 1 98.44 72 VAL B O 1
ATOM 1299 N N . LYS B 1 73 ? -9.672 10.875 -2.918 1 98.44 73 LYS B N 1
ATOM 1300 C CA . LYS B 1 73 ? -8.609 10.281 -3.721 1 98.44 73 LYS B CA 1
ATOM 1301 C C . LYS B 1 73 ? -7.238 10.75 -3.258 1 98.44 73 LYS B C 1
ATOM 1303 O O . LYS B 1 73 ? -7.023 11.953 -3.062 1 98.44 73 LYS B O 1
ATOM 1308 N N . VAL B 1 74 ? -6.395 9.805 -3.072 1 98.56 74 VAL B N 1
ATOM 1309 C CA . VAL B 1 74 ? -5.07 10.188 -2.598 1 98.56 74 VAL B CA 1
ATOM 1310 C C . VAL B 1 74 ? -4 9.5 -3.443 1 98.56 74 VAL B C 1
ATOM 1312 O O . VAL B 1 74 ? -4.266 8.477 -4.082 1 98.56 74 VAL B O 1
ATOM 1315 N N . THR B 1 75 ? -2.828 10.078 -3.508 1 98.5 75 THR B N 1
ATOM 1316 C CA . THR B 1 75 ? -1.595 9.438 -3.949 1 98.5 75 THR B CA 1
ATOM 1317 C C . THR B 1 75 ? -0.498 9.594 -2.9 1 98.5 75 THR B C 1
ATOM 1319 O O . THR B 1 75 ? -0.535 10.523 -2.09 1 98.5 75 THR B O 1
ATOM 1322 N N . GLY B 1 76 ? 0.422 8.711 -2.877 1 98.56 76 GLY B N 1
ATOM 1323 C CA . GLY B 1 76 ? 1.563 8.781 -1.979 1 98.56 76 GLY B CA 1
ATOM 1324 C C . GLY B 1 76 ? 2.438 7.547 -2.025 1 98.56 76 GLY B C 1
ATOM 1325 O O . GLY B 1 76 ? 2.459 6.832 -3.031 1 98.56 76 GLY B O 1
ATOM 1326 N N . PHE B 1 77 ? 3.211 7.41 -1.012 1 98.44 77 PHE B N 1
ATOM 1327 C CA . PHE B 1 77 ? 4.133 6.281 -0.957 1 98.44 77 PHE B CA 1
ATOM 1328 C C . PHE B 1 77 ? 3.971 5.512 0.349 1 98.44 77 PHE B C 1
ATOM 1330 O O . PHE B 1 77 ? 3.539 6.074 1.357 1 98.44 77 PHE B O 1
ATOM 1337 N N . LEU B 1 78 ? 4.309 4.219 0.351 1 98.38 78 LEU B N 1
ATOM 1338 C CA . LEU B 1 78 ? 4.227 3.375 1.539 1 98.38 78 LEU B CA 1
ATOM 1339 C C . LEU B 1 78 ? 5.539 3.387 2.309 1 98.38 78 LEU B C 1
ATOM 1341 O O . LEU B 1 78 ? 6.617 3.4 1.708 1 98.38 78 LEU B O 1
ATOM 1345 N N . ALA B 1 79 ? 5.434 3.371 3.545 1 97.12 79 ALA B N 1
ATOM 1346 C CA . ALA B 1 79 ? 6.57 3.254 4.457 1 97.12 79 ALA B CA 1
ATOM 1347 C C . ALA B 1 79 ? 6.188 2.471 5.711 1 97.12 79 ALA B C 1
ATOM 1349 O O . ALA B 1 79 ? 5 2.301 6.004 1 97.12 79 ALA B O 1
ATOM 1350 N N . LYS B 1 80 ? 7.168 1.925 6.367 1 95.5 80 LYS B N 1
ATOM 1351 C CA . LYS B 1 80 ? 6.883 1.358 7.68 1 95.5 80 LYS B CA 1
ATOM 1352 C C . LYS B 1 80 ? 6.477 2.445 8.672 1 95.5 80 LYS B C 1
ATOM 1354 O O . LYS B 1 80 ? 6.988 3.566 8.617 1 95.5 80 LYS B O 1
ATOM 1359 N N . ARG B 1 81 ? 5.609 2.102 9.547 1 90.56 81 ARG B N 1
ATOM 1360 C CA . ARG B 1 81 ? 5.129 3.064 10.531 1 90.56 81 ARG B CA 1
ATOM 1361 C C . ARG B 1 81 ? 6.277 3.605 11.375 1 90.56 81 ARG B C 1
ATOM 1363 O O . ARG B 1 81 ? 6.32 4.801 11.68 1 90.56 81 ARG B O 1
ATOM 1370 N N . SER B 1 82 ? 7.074 2.732 11.82 1 88.38 82 SER B N 1
ATOM 1371 C CA . SER B 1 82 ? 8.258 3.062 12.617 1 88.38 82 SER B CA 1
ATOM 1372 C C . SER B 1 82 ? 9.336 1.991 12.477 1 88.38 82 SER B C 1
ATOM 1374 O O . SER B 1 82 ? 9.086 0.925 11.906 1 88.38 82 SER B O 1
ATOM 1376 N N . LEU B 1 83 ? 10.477 2.332 12.891 1 80.44 83 LEU B N 1
ATOM 1377 C CA . LEU B 1 83 ? 11.586 1.389 12.789 1 80.44 83 LEU B CA 1
ATOM 1378 C C . LEU B 1 83 ? 11.258 0.084 13.508 1 80.44 83 LEU B C 1
ATOM 1380 O O . LEU B 1 83 ? 11.656 -0.994 13.055 1 80.44 83 LEU B O 1
ATOM 1384 N N . LYS B 1 84 ? 10.438 0.233 14.562 1 84.44 84 LYS B N 1
ATOM 1385 C CA . LYS B 1 84 ? 10.141 -0.921 15.406 1 84.44 84 LYS B CA 1
ATOM 1386 C C . LYS B 1 84 ? 8.883 -1.645 14.938 1 84.44 84 LYS B C 1
ATOM 1388 O O . LYS B 1 84 ? 8.562 -2.727 15.43 1 84.44 84 LYS B O 1
ATOM 1393 N N . SER B 1 85 ? 8.211 -1.072 13.945 1 84.5 85 SER B N 1
ATOM 1394 C CA . SER B 1 85 ? 6.934 -1.628 13.516 1 84.5 85 SER B CA 1
ATOM 1395 C C . SER B 1 85 ? 6.996 -2.115 12.078 1 84.5 85 SER B C 1
ATOM 1397 O O . SER B 1 85 ? 7.656 -1.5 11.234 1 84.5 85 SER B O 1
ATOM 1399 N N . SER B 1 86 ? 6.32 -3.195 11.805 1 82.94 86 SER B N 1
ATOM 1400 C CA . SER B 1 86 ? 6.215 -3.717 10.445 1 82.94 86 SER B CA 1
ATOM 1401 C C . SER B 1 86 ? 4.941 -3.23 9.766 1 82.94 86 SER B C 1
ATOM 1403 O O . SER B 1 86 ? 4.699 -3.537 8.594 1 82.94 86 SER B O 1
ATOM 1405 N N . GLN B 1 87 ? 4.242 -2.438 10.445 1 92.44 87 GLN B N 1
ATOM 1406 C CA . GLN B 1 87 ? 3 -1.93 9.875 1 92.44 87 GLN B CA 1
ATOM 1407 C C . GLN B 1 87 ? 3.279 -0.909 8.773 1 92.44 87 GLN B C 1
ATOM 1409 O O . GLN B 1 87 ? 4.242 -0.144 8.859 1 92.44 87 GLN B O 1
ATOM 1414 N N . LEU B 1 88 ? 2.455 -0.965 7.793 1 97.06 88 LEU B N 1
ATOM 1415 C CA . LEU B 1 88 ? 2.605 -0.034 6.68 1 97.06 88 LEU B CA 1
ATOM 1416 C C . LEU B 1 88 ? 1.731 1.199 6.879 1 97.06 88 LEU B C 1
ATOM 1418 O O . LEU B 1 88 ? 0.609 1.095 7.379 1 97.06 88 LEU B O 1
ATOM 1422 N N . VAL B 1 89 ? 2.268 2.305 6.445 1 98 89 VAL B N 1
ATOM 1423 C CA . VAL B 1 89 ? 1.543 3.572 6.465 1 98 89 VAL B CA 1
ATOM 1424 C C . VAL B 1 89 ? 1.682 4.266 5.109 1 98 89 VAL B C 1
ATOM 1426 O O . VAL B 1 89 ? 2.752 4.238 4.5 1 98 89 VAL B O 1
ATOM 1429 N N . LEU B 1 90 ? 0.563 4.805 4.723 1 98.62 90 LEU B N 1
ATOM 1430 C CA . LEU B 1 90 ? 0.566 5.602 3.498 1 98.62 90 LEU B CA 1
ATOM 1431 C C . LEU B 1 90 ? 0.872 7.062 3.803 1 98.62 90 LEU B C 1
ATOM 1433 O O . LEU B 1 90 ? 0.105 7.73 4.5 1 98.62 90 LEU B O 1
ATOM 1437 N N . HIS B 1 91 ? 1.979 7.504 3.271 1 98.5 91 HIS B N 1
ATOM 1438 C CA . HIS B 1 91 ? 2.309 8.922 3.326 1 98.5 91 HIS B CA 1
ATOM 1439 C C . HIS B 1 91 ? 1.726 9.672 2.131 1 98.5 91 HIS B C 1
ATOM 1441 O O . HIS B 1 91 ? 2.141 9.445 0.992 1 98.5 91 HIS B O 1
ATOM 1447 N N . ILE B 1 92 ? 0.886 10.602 2.438 1 98.5 92 ILE B N 1
ATOM 1448 C CA . ILE B 1 92 ? 0.067 11.242 1.415 1 98.5 92 ILE B CA 1
ATOM 1449 C C . ILE B 1 92 ? 0.874 12.336 0.721 1 98.5 92 ILE B C 1
ATOM 1451 O O . ILE B 1 92 ? 1.555 13.125 1.38 1 98.5 92 ILE B O 1
ATOM 1455 N N . GLN B 1 93 ? 0.755 12.328 -0.605 1 97.69 93 GLN B N 1
ATOM 1456 C CA . GLN B 1 93 ? 1.381 13.398 -1.381 1 97.69 93 GLN B CA 1
ATOM 1457 C C . GLN B 1 93 ? 0.333 14.258 -2.082 1 97.69 93 GLN B C 1
ATOM 1459 O O . GLN B 1 93 ? 0.59 15.414 -2.406 1 97.69 93 GLN B O 1
ATOM 1464 N N . THR B 1 94 ? -0.817 13.664 -2.352 1 98.12 94 THR B N 1
ATOM 1465 C CA . THR B 1 94 ? -1.972 14.406 -2.84 1 98.12 94 THR B CA 1
ATOM 1466 C C . THR B 1 94 ? -3.252 13.922 -2.168 1 98.12 94 THR B C 1
ATOM 1468 O O . THR B 1 94 ? -3.369 12.75 -1.818 1 98.12 94 THR B O 1
ATOM 1471 N N . LEU B 1 95 ? -4.133 14.758 -1.998 1 98 95 LEU B N 1
ATOM 1472 C CA . LEU B 1 95 ? -5.406 14.508 -1.338 1 98 95 LEU B CA 1
ATOM 1473 C C . LEU B 1 95 ? -6.523 15.32 -1.978 1 98 95 LEU B C 1
ATOM 1475 O O . LEU B 1 95 ? -6.48 16.547 -1.97 1 98 95 LEU B O 1
ATOM 1479 N N . GLU B 1 96 ? -7.465 14.617 -2.543 1 97.25 96 GLU B N 1
ATOM 1480 C CA . GLU B 1 96 ? -8.57 15.281 -3.234 1 97.25 96 GLU B CA 1
ATOM 1481 C C . GLU B 1 96 ? -9.914 14.766 -2.738 1 97.25 96 GLU B C 1
ATOM 1483 O O . GLU B 1 96 ? -10.141 13.555 -2.689 1 97.25 96 GLU B O 1
ATOM 1488 N N . ARG B 1 97 ? -10.773 15.648 -2.348 1 96.94 97 ARG B N 1
ATOM 1489 C CA . ARG B 1 97 ? -12.141 15.266 -2.004 1 96.94 97 ARG B CA 1
ATOM 1490 C C . ARG B 1 97 ? -12.945 14.938 -3.254 1 96.94 97 ARG B C 1
ATOM 1492 O O . ARG B 1 97 ? -12.859 15.648 -4.258 1 96.94 97 ARG B O 1
ATOM 1499 N N . ILE B 1 98 ? -13.555 13.75 -3.178 1 89.19 98 ILE B N 1
ATOM 1500 C CA . ILE B 1 98 ? -14.414 13.32 -4.273 1 89.19 98 ILE B CA 1
ATOM 1501 C C . ILE B 1 98 ? -15.852 13.758 -4 1 89.19 98 ILE B C 1
ATOM 1503 O O . ILE B 1 98 ? -16.375 13.539 -2.906 1 89.19 98 ILE B O 1
ATOM 1507 N N . ILE B 1 99 ? -16.469 14.68 -4.656 1 74 99 ILE B N 1
ATOM 1508 C CA . ILE B 1 99 ? -17.859 15.109 -4.508 1 74 99 ILE B CA 1
ATOM 1509 C C . ILE B 1 99 ? -18.781 14.148 -5.262 1 74 99 ILE B C 1
ATOM 1511 O O . ILE B 1 99 ? -18.438 13.68 -6.348 1 74 99 ILE B O 1
#

Nearest PDB structures (foldseek):
  3klw-assembly1_A  TM=9.647E-01  e=1.704E-11  Bordetella pertussis
  3k8a-assembly1_A  TM=9.611E-01  e=2.175E-10  Neisseria gonorrhoeae FA 1090
  3fhw-assembly1_B  TM=9.602E-01  e=4.502E-10  Bordetella parapertussis
  4fdb-assembly1_A-2  TM=9.517E-01  e=5.542E-10  Ralstonia pseudosolanacearum GMI1000
  4apv-assembly1_A-2  TM=8.791E-01  e=1.147E-09  Klebsiella pneumoniae

Foldseek 3Di:
DDDFKDKAKFFWADKDDWDADPVGKIKIKTKGWHWDWDDDPRDIDTDIDIAIEMEIHPVRVVSVPDDGGFIKIFMAGWDAPDPVGPHIYGYTDDIGTDD/DDDFKDKAKFFWADKDDWDADPVGKIKIKTKGWHWDWDDDPRDIDTDIDIAIEMEIHPVRVVSVPDDGRFIKIWMAGWDAPDPVGPHIYGYTDDIGTDD

Radius of gyration: 17.01 Å; Cα contacts (8 Å, |Δi|>4): 539; chains: 2; bounding box: 36×48×32 Å